Protein AF-0000000074506690 (afdb_homodimer)

Sequence (314 aa):
PRAVDADGSGHISVRELKQALLNSNWTAFSDDTCLLMISERELGELGELGELGELGTPWKNLFQQFDRDHSGSISFSELQQAFSQLGYNLSPQFSQLLLARYAPRSPEPSIQLDRFIHICMQLQSTTEAFREKDTALLGNVRLSYEDFLTMVVTRMLPRAVDADGSGHISVRELKQALLNSNWTAFSDDTCLLMISERELGELGELGELGELGTPWKNLFQQFDRDHSGSISFSELQQAFSQLGYNLSPQFSQLLLARYAPRSPEPSIQLDRFIHICMQLQSTTEAFREKDTALLGNVRLSYEDFLTMVVTRML

Secondary structure (DSSP, 8-state):
-TTT-TT-SSS--HHHHHHH-B-TTSPBPPHHHHHHHHHHHHH-------SHHHHHHHHHHHHHHH-TT-SSSB-HHHHHHHHHHHT----HHHHHHHHHHHSPS-SS--B-HHHHHHHHHHHHHHHHHHHHH-TT-SSEEEEEHHHHHHHIIIII-/-TTT-TT-SSS--HHHHHHH-B-TTSPBPPHHHHHHHHHHHHH-------SHHHHHHHHHHHHHHH-TT-SSSB-HHHHHHHHHHHT----HHHHHHHHHHHSPS-SS--B-HHHHHHHHHHHHHHHHHHHHH-TT-SSEEEEEHHHHHHHIIIII-

Organism: Anas platyrhynchos platyrhynchos (NCBI:txid8840)

Radius of gyration: 20.25 Å; Cα contacts (8 Å, |Δi|>4): 356; chains: 2; bounding box: 49×57×46 Å

Nearest PDB structures (foldseek):
  3aak-assembly1_A-2  TM=7.878E-01  e=5.947E-11  Homo sapiens
  2zn9-assembly1_B  TM=7.938E-01  e=2.248E-10  Homo sapiens
  4okh-assembly1_A  TM=7.207E-01  e=4.380E-07  Homo sapiens
  4okh-assembly1_B  TM=6.734E-01  e=1.171E-06  Homo sapiens
  4zcu-assembly1_A  TM=5.478E-01  e=9.679E-03  Homo sapiens

Foldseek 3Di:
DPPLVPVPPPAHDLVSLQVLDAWPVRHTADSVLSVLVRVCVVPDPPDPCDDSNSVVVVLVVLQVVLVVVPPSWHWLVSQVVSCVVVPHDDDSVVSVVLQVVAFPDDPTTTHISSSVSVVVSQCVQLVVLVCVQPVVVPPDGDDDPVRVVCSCVPRRD/DDPLVPVPPPAHDLVSLQVLDAWPVRHTADSVLSVLVRVCVVPDPPDPCDDSNSVVVVLVVLQCVLVVVPPRWHWLVSQVVSCVVVPHDDDSVVSVVLQVVAFPDDPTTTHISSSVSVVVSQCVQLVVLVCVQPVVVPPDGDDDPVRVVCSCVPRRD

Solvent-accessible surface area (backbone atoms only — not comparable to full-atom values): 17614 Å² total; per-residue (Å²): 83,64,77,41,21,76,85,66,76,85,55,74,46,60,68,35,46,35,72,63,40,63,29,73,84,69,42,64,43,52,68,69,43,41,48,50,54,49,50,46,52,72,72,42,72,70,58,81,60,53,30,59,70,50,47,46,44,62,53,48,52,55,47,55,68,39,21,77,84,68,75,55,41,36,38,65,71,33,46,53,50,44,37,50,74,74,66,45,92,70,55,72,66,55,53,47,50,50,44,67,70,63,16,63,92,56,98,74,43,39,28,42,51,46,50,48,51,41,50,51,53,50,51,50,38,47,47,52,50,47,50,72,62,24,74,81,70,73,57,46,36,78,35,40,57,66,56,46,52,50,47,44,57,73,48,64,96,96,58,79,43,18,76,85,65,76,84,54,74,46,59,69,35,46,36,72,63,38,62,29,74,83,69,42,65,44,51,67,67,42,40,47,51,55,48,49,46,51,72,71,41,72,70,59,83,58,55,36,58,70,50,47,48,45,62,54,47,52,54,47,55,66,40,22,76,84,67,75,54,39,36,38,65,70,33,47,51,50,44,37,51,74,74,66,45,93,70,55,70,67,55,54,50,50,52,44,68,72,63,16,61,93,57,99,75,43,40,28,42,51,46,50,49,51,41,49,52,54,51,52,51,38,48,49,51,50,48,50,70,64,23,74,82,69,73,57,46,36,78,35,40,56,66,56,46,52,50,48,44,58,71,47,65,97

pLDDT: mean 86.23, std 14.67, range [36.12, 98.19]

InterPro domains:
  IPR002048 EF-hand domain [PF13202] (2-19)
  IPR002048 EF-hand domain [PF13405] (59-87)
  IPR002048 EF-hand domain [PS50222] (2-27)
  IPR002048 EF-hand domain [PS50222] (54-89)
  IPR002048 EF-hand domain [SM00054] (2-24)
  IPR002048 EF-hand domain [SM00054] (58-86)
  IPR011992 EF-hand domain pair [SSF47473] (3-152)
  IPR018247 EF-Hand 1, calcium-binding site [PS00018] (5-17)
  IPR018247 EF-Hand 1, calcium-binding site [PS00018] (67-79)
  IPR051426 Peflin/Sorcin Calcium-Binding [PTHR46212] (3-154)

Structure (mmCIF, N/CA/C/O backbone):
data_AF-0000000074506690-model_v1
#
loop_
_entity.id
_entity.type
_entity.pdbx_description
1 polymer Peflin
#
loop_
_atom_site.group_PDB
_atom_site.id
_atom_site.type_symbol
_atom_site.label_atom_id
_atom_site.label_alt_id
_atom_site.label_comp_id
_atom_site.label_asym_id
_atom_site.label_entity_id
_atom_site.label_seq_id
_atom_site.pdbx_PDB_ins_code
_atom_site.Cartn_x
_atom_site.Cartn_y
_atom_site.Cartn_z
_atom_site.occupancy
_atom_site.B_iso_or_equiv
_atom_site.auth_seq_id
_atom_site.auth_comp_id
_atom_site.auth_asym_id
_atom_site.auth_atom_id
_atom_site.pdbx_PDB_model_num
ATOM 1 N N . PRO A 1 1 ? -15.883 -0.731 -19.891 1 48.44 1 PRO A N 1
ATOM 2 C CA . PRO A 1 1 ? -15.82 -0.074 -18.578 1 48.44 1 PRO A CA 1
ATOM 3 C C . PRO A 1 1 ? -17.141 -0.167 -17.812 1 48.44 1 PRO A C 1
ATOM 5 O O . PRO A 1 1 ? -17.125 -0.268 -16.578 1 48.44 1 PRO A O 1
ATOM 8 N N . ARG A 1 2 ? -18.109 -0.182 -18.672 1 58.81 2 ARG A N 1
ATOM 9 C CA . ARG A 1 2 ? -19.484 0.04 -18.25 1 58.81 2 ARG A CA 1
ATOM 10 C C . ARG A 1 2 ? -20.031 -1.155 -17.469 1 58.81 2 ARG A C 1
ATOM 12 O O . ARG A 1 2 ? -20.75 -0.987 -16.5 1 58.81 2 ARG A O 1
ATOM 19 N N . ALA A 1 3 ? -19.344 -2.33 -17.781 1 70.44 3 ALA A N 1
ATOM 20 C CA . ALA A 1 3 ? -20 -3.51 -17.203 1 70.44 3 ALA A CA 1
ATOM 21 C C . ALA A 1 3 ? -19.672 -3.641 -15.719 1 70.44 3 ALA A C 1
ATOM 23 O O . ALA A 1 3 ? -20.5 -4.074 -14.93 1 70.44 3 ALA A O 1
ATOM 24 N N . VAL A 1 4 ? -18.531 -3.35 -15.219 1 78.88 4 VAL A N 1
ATOM 25 C CA . VAL A 1 4 ? -18.156 -3.477 -13.82 1 78.88 4 VAL A CA 1
ATOM 26 C C . VAL A 1 4 ? -18.656 -2.268 -13.039 1 78.88 4 VAL A C 1
ATOM 28 O O . VAL A 1 4 ? -19.047 -2.391 -11.867 1 78.88 4 VAL A O 1
ATOM 31 N N . ASP A 1 5 ? -18.688 -1.174 -13.82 1 82.44 5 ASP A N 1
ATOM 32 C CA . ASP A 1 5 ? -19.203 0.036 -13.195 1 82.44 5 ASP A CA 1
ATOM 33 C C . ASP A 1 5 ? -20.734 0 -13.117 1 82.44 5 ASP A C 1
ATOM 35 O O . ASP A 1 5 ? -21.406 0.761 -13.812 1 82.44 5 ASP A O 1
ATOM 39 N N . ALA A 1 6 ? -21.281 -0.693 -12.211 1 83.56 6 ALA A N 1
ATOM 40 C CA . ALA A 1 6 ? -22.703 -1.025 -12.125 1 83.56 6 ALA A CA 1
ATOM 41 C C . ALA A 1 6 ? -23.531 0.214 -11.82 1 83.56 6 ALA A C 1
ATOM 43 O O . ALA A 1 6 ? -24.688 0.304 -12.227 1 83.56 6 ALA A O 1
ATOM 44 N N . ASP A 1 7 ? -23.016 1.211 -11.109 1 85.44 7 ASP A N 1
ATOM 45 C CA . ASP A 1 7 ? -23.812 2.371 -10.742 1 85.44 7 ASP A CA 1
ATOM 46 C C . ASP A 1 7 ? -23.609 3.52 -11.727 1 85.44 7 ASP A C 1
ATOM 48 O O . ASP A 1 7 ? -24.172 4.602 -11.547 1 85.44 7 ASP A O 1
ATOM 52 N N . GLY A 1 8 ? -22.75 3.375 -12.664 1 82.62 8 GLY A N 1
ATOM 53 C CA . GLY A 1 8 ? -22.531 4.344 -13.727 1 82.62 8 GLY A CA 1
ATOM 54 C C . GLY A 1 8 ? -21.797 5.59 -13.258 1 82.62 8 GLY A C 1
ATOM 55 O O . GLY A 1 8 ? -21.922 6.656 -13.859 1 82.62 8 GLY A O 1
ATOM 56 N N . SER A 1 9 ? -21.047 5.535 -12.234 1 81.56 9 SER A N 1
ATOM 57 C CA . SER A 1 9 ? -20.375 6.691 -11.641 1 81.56 9 SER A CA 1
ATOM 58 C C . SER A 1 9 ? -19.156 7.102 -12.445 1 81.56 9 SER A C 1
ATOM 60 O O . SER A 1 9 ? -18.625 8.203 -12.266 1 81.56 9 SER A O 1
ATOM 62 N N . GLY A 1 10 ? -18.688 6.172 -13.289 1 78.38 10 GLY A N 1
ATOM 63 C CA . GLY A 1 10 ? -17.453 6.426 -14.031 1 78.38 10 GLY A CA 1
ATOM 64 C C . GLY A 1 10 ? -16.219 5.906 -13.32 1 78.38 10 GLY A C 1
ATOM 65 O O . GLY A 1 10 ? -15.117 5.957 -13.867 1 78.38 10 GLY A O 1
ATOM 66 N N . HIS A 1 11 ? -16.484 5.477 -12.117 1 79.75 11 HIS A N 1
ATOM 67 C CA . HIS A 1 11 ? -15.383 4.879 -11.367 1 79.75 11 HIS A CA 1
ATOM 68 C C . HIS A 1 11 ? -15.758 3.496 -10.844 1 79.75 11 HIS A C 1
ATOM 70 O O . HIS A 1 11 ? -16.938 3.191 -10.688 1 79.75 11 HIS A O 1
ATOM 76 N N . ILE A 1 12 ? -14.773 2.648 -10.734 1 81 12 ILE A N 1
ATOM 77 C CA . ILE A 1 12 ? -15 1.312 -10.195 1 81 12 ILE A CA 1
ATOM 78 C C . ILE A 1 12 ? -14.766 1.315 -8.688 1 81 12 ILE A C 1
ATOM 80 O O . ILE A 1 12 ? -13.734 1.806 -8.211 1 81 12 ILE A O 1
ATOM 84 N N . SER A 1 13 ? -15.766 0.848 -8.016 1 83.19 13 SER A N 1
ATOM 85 C CA . SER A 1 13 ? -15.633 0.722 -6.57 1 83.19 13 SER A CA 1
ATOM 86 C C . SER A 1 13 ? -15.148 -0.671 -6.18 1 83.19 13 SER A C 1
ATOM 88 O O . SER A 1 13 ? -15.164 -1.592 -7 1 83.19 13 SER A O 1
ATOM 90 N N . VAL A 1 14 ? -14.773 -0.841 -4.934 1 86.75 14 VAL A N 1
ATOM 91 C CA . VAL A 1 14 ? -14.352 -2.137 -4.406 1 86.75 14 VAL A CA 1
ATOM 92 C C . VAL A 1 14 ? -15.508 -3.129 -4.492 1 86.75 14 VAL A C 1
ATOM 94 O O . VAL A 1 14 ? -15.32 -4.281 -4.891 1 86.75 14 VAL A O 1
ATOM 97 N N . ARG A 1 15 ? -16.578 -2.629 -4.156 1 85.88 15 ARG A N 1
ATOM 98 C CA . ARG A 1 15 ? -17.766 -3.482 -4.199 1 85.88 15 ARG A CA 1
ATOM 99 C C . ARG A 1 15 ? -18.031 -3.973 -5.617 1 85.88 15 ARG A C 1
ATOM 101 O O . ARG A 1 15 ? -18.328 -5.152 -5.828 1 85.88 15 ARG A O 1
ATOM 108 N N . GLU A 1 16 ? -17.984 -3.076 -6.535 1 86.38 16 GLU A N 1
ATOM 109 C CA . GLU A 1 16 ? -18.234 -3.418 -7.93 1 86.38 16 GLU A CA 1
ATOM 110 C C . GLU A 1 16 ? -17.203 -4.422 -8.445 1 86.38 16 GLU A C 1
ATOM 112 O O . GLU A 1 16 ? -17.547 -5.352 -9.18 1 86.38 16 GLU A O 1
ATOM 117 N N . LEU A 1 17 ? -15.984 -4.215 -8.039 1 87.62 17 LEU A N 1
ATOM 118 C CA . LEU A 1 17 ? -14.922 -5.105 -8.492 1 87.62 17 LEU A CA 1
ATOM 119 C C . LEU A 1 17 ? -15.07 -6.492 -7.871 1 87.62 17 LEU A C 1
ATOM 121 O O . LEU A 1 17 ? -14.859 -7.504 -8.547 1 87.62 17 LEU A O 1
ATOM 125 N N . LYS A 1 18 ? -15.453 -6.543 -6.641 1 89 18 LYS A N 1
ATOM 126 C CA . LYS A 1 18 ? -15.641 -7.812 -5.941 1 89 18 LYS A CA 1
ATOM 127 C C . LYS A 1 18 ? -16.781 -8.617 -6.566 1 89 18 LYS A C 1
ATOM 129 O O . LYS A 1 18 ? -16.781 -9.852 -6.504 1 89 18 LYS A O 1
ATOM 134 N N . GLN A 1 19 ? -17.672 -7.953 -7.121 1 87.44 19 GLN A N 1
ATOM 135 C CA . GLN A 1 19 ? -18.797 -8.625 -7.777 1 87.44 19 GLN A CA 1
ATOM 136 C C . GLN A 1 19 ? -18.391 -9.141 -9.156 1 87.44 19 GLN A C 1
ATOM 138 O O . GLN A 1 19 ? -18.938 -10.141 -9.633 1 87.44 19 GLN A O 1
ATOM 143 N N . ALA A 1 20 ? -17.484 -8.516 -9.734 1 86.12 20 ALA A N 1
ATOM 144 C CA . ALA A 1 20 ? -17.125 -8.828 -11.117 1 86.12 20 ALA A CA 1
ATOM 145 C C . ALA A 1 20 ? -16.031 -9.898 -11.164 1 86.12 20 ALA A C 1
ATOM 147 O O . ALA A 1 20 ? -15.93 -10.641 -12.141 1 86.12 20 ALA A O 1
ATOM 148 N N . LEU A 1 21 ? -15.195 -9.906 -10.117 1 88.06 21 LEU A N 1
ATOM 149 C CA . LEU A 1 21 ? -14.047 -10.805 -10.141 1 88.06 21 LEU A CA 1
ATOM 150 C C . LEU A 1 21 ? -14.102 -11.789 -8.977 1 88.06 21 LEU A C 1
ATOM 152 O O . LEU A 1 21 ? -14.289 -11.383 -7.828 1 88.06 21 LEU A O 1
ATOM 156 N N . LEU A 1 22 ? -13.953 -13.078 -9.344 1 90.88 22 LEU A N 1
ATOM 157 C CA . LEU A 1 22 ? -13.961 -14.141 -8.336 1 90.88 22 LEU A CA 1
ATOM 158 C C . LEU A 1 22 ? -12.703 -14.992 -8.445 1 90.88 22 LEU A C 1
ATOM 160 O O . LEU A 1 22 ? -12.125 -15.133 -9.523 1 90.88 22 LEU A O 1
ATOM 164 N N . ASN A 1 23 ? -12.391 -15.461 -7.281 1 94.19 23 ASN A N 1
ATOM 165 C CA . ASN A 1 23 ? -11.352 -16.484 -7.266 1 94.19 23 ASN A CA 1
ATOM 166 C C . ASN A 1 23 ? -11.844 -17.781 -7.902 1 94.19 23 ASN A C 1
ATOM 168 O O . ASN A 1 23 ? -13.039 -17.938 -8.18 1 94.19 23 ASN A O 1
ATOM 172 N N . SER A 1 24 ? -10.844 -18.656 -8.156 1 91.25 24 SER A N 1
ATOM 173 C CA . SER A 1 24 ? -11.188 -19.922 -8.781 1 91.25 24 SER A CA 1
ATOM 174 C C . SER A 1 24 ? -12.133 -20.734 -7.902 1 91.25 24 SER A C 1
ATOM 176 O O . SER A 1 24 ? -12.898 -21.562 -8.406 1 91.25 24 SER A O 1
ATOM 178 N N . ASN A 1 25 ? -12.133 -20.547 -6.648 1 93.25 25 ASN A N 1
ATOM 179 C CA . ASN A 1 25 ? -13.016 -21.266 -5.73 1 93.25 25 ASN A CA 1
ATOM 180 C C . ASN A 1 25 ? -14.281 -20.453 -5.441 1 93.25 25 ASN A C 1
ATOM 182 O O . ASN A 1 25 ? -14.922 -20.656 -4.406 1 93.25 25 ASN A O 1
ATOM 186 N N . TRP A 1 26 ? -14.539 -19.453 -6.113 1 92.69 26 TRP A N 1
ATOM 187 C CA . TRP A 1 26 ? -15.766 -18.672 -6.148 1 92.69 26 TRP A CA 1
ATOM 188 C C . TRP A 1 26 ? -15.844 -17.719 -4.961 1 92.69 26 TRP A C 1
ATOM 190 O O . TRP A 1 26 ? -16.922 -17.203 -4.637 1 92.69 26 TRP A O 1
ATOM 200 N N . THR A 1 27 ? -14.695 -17.547 -4.289 1 93.62 27 THR A N 1
ATOM 201 C CA . THR A 1 27 ? -14.672 -16.516 -3.246 1 93.62 27 THR A CA 1
ATOM 202 C C . THR A 1 27 ? -14.375 -15.148 -3.84 1 93.62 27 THR A C 1
ATOM 204 O O . THR A 1 27 ? -13.789 -15.039 -4.918 1 93.62 27 THR A O 1
ATOM 207 N N . ALA A 1 28 ? -14.773 -14.133 -3.107 1 92.38 28 ALA A N 1
ATOM 208 C CA . ALA A 1 28 ? -14.57 -12.766 -3.564 1 92.38 28 ALA A CA 1
ATOM 209 C C . ALA A 1 28 ? -13.109 -12.344 -3.404 1 92.38 28 ALA A C 1
ATOM 211 O O . ALA A 1 28 ? -12.398 -12.867 -2.549 1 92.38 28 ALA A O 1
ATOM 212 N N . PHE A 1 29 ? -12.773 -11.391 -4.238 1 92.88 29 PHE A N 1
ATOM 213 C CA . PHE A 1 29 ? -11.453 -10.789 -4.098 1 92.88 29 PHE A CA 1
ATOM 214 C C . PHE A 1 29 ? -11.344 -10.023 -2.785 1 92.88 29 PHE A C 1
ATOM 216 O O . PHE A 1 29 ? -12.312 -9.406 -2.342 1 92.88 29 PHE A O 1
ATOM 223 N N . SER A 1 30 ? -10.148 -10.117 -2.234 1 90.75 30 SER A N 1
ATOM 224 C CA . SER A 1 30 ? -9.898 -9.336 -1.028 1 90.75 30 SER A CA 1
ATOM 225 C C . SER A 1 30 ? -9.992 -7.84 -1.312 1 90.75 30 SER A C 1
ATOM 227 O O . SER A 1 30 ? -9.664 -7.387 -2.41 1 90.75 30 SER A O 1
ATOM 229 N N . ASP A 1 31 ? -10.352 -7.09 -0.286 1 88 31 ASP A N 1
ATOM 230 C CA . ASP A 1 31 ? -10.508 -5.645 -0.431 1 88 31 ASP A CA 1
ATOM 231 C C . ASP A 1 31 ? -9.18 -4.992 -0.828 1 88 31 ASP A C 1
ATOM 233 O O . ASP A 1 31 ? -9.156 -4.102 -1.681 1 88 31 ASP A O 1
ATOM 237 N N . ASP A 1 32 ? -8.164 -5.422 -0.223 1 86.88 32 ASP A N 1
ATOM 238 C CA . ASP A 1 32 ? -6.879 -4.781 -0.473 1 86.88 32 ASP A CA 1
ATOM 239 C C . ASP A 1 32 ? -6.406 -5.035 -1.902 1 86.88 32 ASP A C 1
ATOM 241 O O . ASP A 1 32 ? -5.789 -4.168 -2.521 1 86.88 32 ASP A O 1
ATOM 245 N N . THR A 1 33 ? -6.664 -6.207 -2.422 1 90.25 33 THR A N 1
ATOM 246 C CA . THR A 1 33 ? -6.32 -6.473 -3.814 1 90.25 33 THR A CA 1
ATOM 247 C C . THR A 1 33 ? -7.164 -5.617 -4.754 1 90.25 33 THR A C 1
ATOM 249 O O . THR A 1 33 ? -6.645 -5.047 -5.715 1 90.25 33 THR A O 1
ATOM 252 N N . CYS A 1 34 ? -8.438 -5.492 -4.449 1 88.81 34 CYS A N 1
ATOM 253 C CA . CYS A 1 34 ? -9.312 -4.645 -5.254 1 88.81 34 CYS A CA 1
ATOM 254 C C . CYS A 1 34 ? -8.805 -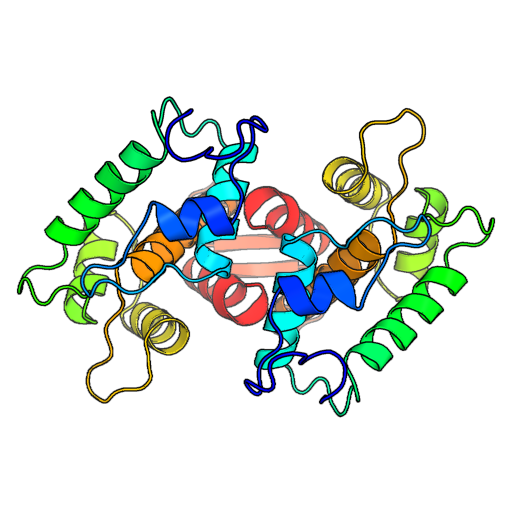3.209 -5.277 1 88.81 34 CYS A C 1
ATOM 256 O O . CYS A 1 34 ? -8.75 -2.586 -6.34 1 88.81 34 CYS A O 1
ATOM 258 N N . LEU A 1 35 ? -8.453 -2.754 -4.188 1 86.38 35 LEU A N 1
ATOM 259 C CA . LEU A 1 35 ? -7.98 -1.377 -4.102 1 86.38 35 LEU A CA 1
ATOM 260 C C . LEU A 1 35 ? -6.684 -1.2 -4.887 1 86.38 35 LEU A C 1
ATOM 262 O O . LEU A 1 35 ? -6.484 -0.175 -5.543 1 86.38 35 LEU A O 1
ATOM 266 N N . LEU A 1 36 ? -5.82 -2.184 -4.75 1 86.06 36 LEU A N 1
ATOM 267 C CA . LEU A 1 36 ? -4.578 -2.145 -5.512 1 86.06 36 LEU A CA 1
ATOM 268 C C . LEU A 1 36 ? -4.859 -2.074 -7.008 1 86.06 36 LEU A C 1
ATOM 270 O O . LEU A 1 36 ? -4.258 -1.269 -7.723 1 86.06 36 LEU A O 1
ATOM 274 N N . MET A 1 37 ? -5.82 -2.855 -7.434 1 85.56 37 MET A N 1
ATOM 275 C CA . MET A 1 37 ? -6.168 -2.893 -8.852 1 85.56 37 MET A CA 1
ATOM 276 C C . MET A 1 37 ? -6.777 -1.568 -9.297 1 85.56 37 MET A C 1
ATOM 278 O O . MET A 1 37 ? -6.473 -1.072 -10.383 1 85.56 37 MET A O 1
ATOM 282 N N . ILE A 1 38 ? -7.543 -1.036 -8.484 1 83.5 38 ILE A N 1
ATOM 283 C CA . ILE A 1 38 ? -8.195 0.234 -8.797 1 83.5 38 ILE A CA 1
ATOM 284 C C . ILE A 1 38 ? -7.148 1.348 -8.844 1 83.5 38 ILE A C 1
ATOM 286 O O . ILE A 1 38 ? -7.172 2.188 -9.75 1 83.5 38 ILE A O 1
ATOM 290 N N . SER A 1 39 ? -6.301 1.374 -7.887 1 78.81 39 SER A N 1
ATOM 291 C CA . SER A 1 39 ? -5.258 2.393 -7.816 1 78.81 39 SER A CA 1
ATOM 292 C C . SER A 1 39 ? -4.336 2.324 -9.031 1 78.81 39 SER A C 1
ATOM 294 O O . SER A 1 39 ? -3.918 3.357 -9.555 1 78.81 39 SER A O 1
ATOM 296 N N . GLU A 1 40 ? -3.91 1.174 -9.305 1 74.31 40 GLU A N 1
ATOM 297 C CA . GLU A 1 40 ? -3.043 0.999 -10.469 1 74.31 40 GLU A CA 1
ATOM 298 C C . GLU A 1 40 ? -3.738 1.444 -11.75 1 74.31 40 GLU A C 1
ATOM 300 O O . GLU A 1 40 ? -3.086 1.892 -12.695 1 74.31 40 GLU A O 1
ATOM 305 N N . ARG A 1 41 ? -4.953 1.304 -11.711 1 67 41 ARG A N 1
ATOM 306 C CA . ARG A 1 41 ? -5.707 1.749 -12.875 1 67 41 ARG A CA 1
ATOM 307 C C . ARG A 1 41 ? -5.711 3.27 -12.977 1 67 41 ARG A C 1
ATOM 309 O O . ARG A 1 41 ? -5.594 3.824 -14.078 1 67 41 ARG A O 1
ATOM 316 N N . GLU A 1 42 ? -5.914 3.814 -11.891 1 60.62 42 GLU A N 1
ATOM 317 C CA . GLU A 1 42 ? -5.961 5.273 -11.875 1 60.62 42 GLU A CA 1
ATOM 318 C C . GLU A 1 42 ? -4.617 5.875 -12.266 1 60.62 42 GLU A C 1
ATOM 320 O O . GLU A 1 42 ? -4.562 6.918 -12.922 1 60.62 42 GLU A O 1
ATOM 325 N N . LEU A 1 43 ? -3.527 5.34 -11.664 1 52.12 43 LEU A N 1
ATOM 326 C CA . LEU A 1 43 ? -2.199 5.875 -11.945 1 52.12 43 LEU A CA 1
ATOM 327 C C . LEU A 1 43 ? -1.737 5.48 -13.344 1 52.12 43 LEU A C 1
ATOM 329 O O . LEU A 1 43 ? -0.909 6.168 -13.945 1 52.12 43 LEU A O 1
ATOM 333 N N . GLY A 1 44 ? -1.621 4.137 -13.586 1 50.41 44 GLY A N 1
ATOM 334 C CA . GLY A 1 44 ? -1.059 3.598 -14.812 1 50.41 44 GLY A CA 1
ATOM 335 C C . GLY A 1 44 ? -1.932 3.848 -16.031 1 50.41 44 GLY A C 1
ATOM 336 O O . GLY A 1 44 ? -3.115 4.164 -15.891 1 50.41 44 GLY A O 1
ATOM 337 N N . GLU A 1 45 ? -1.105 4.215 -17.156 1 40.09 45 GLU A N 1
ATOM 338 C CA . GLU A 1 45 ? -1.25 3.873 -18.562 1 40.09 45 GLU A CA 1
ATOM 339 C C . GLU A 1 45 ? -1.771 2.449 -18.734 1 40.09 45 GLU A C 1
ATOM 341 O O . GLU A 1 45 ? -1.689 1.878 -19.828 1 40.09 45 GLU A O 1
ATOM 346 N N . LEU A 1 46 ? -1.66 1.705 -17.688 1 40.06 46 LEU A N 1
ATOM 347 C CA . LEU A 1 46 ? -2.168 0.435 -18.203 1 40.06 46 LEU A CA 1
ATOM 348 C C . LEU A 1 46 ? -3.258 0.661 -19.234 1 40.06 46 LEU A C 1
ATOM 350 O O . LEU A 1 46 ? -4.219 1.393 -18.984 1 40.06 46 LEU A O 1
ATOM 354 N N . GLY A 1 47 ? -2.811 0.798 -20.344 1 36.12 47 GLY A N 1
ATOM 355 C CA . GLY A 1 47 ? -3.643 0.819 -21.531 1 36.12 47 GLY A CA 1
ATOM 356 C C . GLY A 1 47 ? -5.078 0.402 -21.266 1 36.12 47 GLY A C 1
ATOM 357 O O . GLY A 1 47 ? -5.449 0.14 -20.125 1 36.12 47 GLY A O 1
ATOM 358 N N . GLU A 1 48 ? -5.711 0.277 -22.516 1 36.34 48 GLU A N 1
ATOM 359 C CA . GLU A 1 48 ? -7.027 -0.25 -22.859 1 36.34 48 GLU A CA 1
ATOM 360 C C . GLU A 1 48 ? -7.363 -1.481 -22.016 1 36.34 48 GLU A C 1
ATOM 362 O O . GLU A 1 48 ? -7.441 -2.594 -22.547 1 36.34 48 GLU A O 1
ATOM 367 N N . LEU A 1 49 ? -6.695 -1.659 -20.969 1 39.22 49 LEU A N 1
ATOM 368 C CA . LEU A 1 49 ? -7.43 -2.801 -20.438 1 39.22 49 LEU A CA 1
ATOM 369 C C . LEU A 1 49 ? -8.938 -2.576 -20.547 1 39.22 49 LEU A C 1
ATOM 371 O O . LEU A 1 49 ? -9.445 -1.539 -20.109 1 39.22 49 LEU A O 1
ATOM 375 N N . GLY A 1 50 ? -9.383 -2.881 -21.484 1 41.41 50 GLY A N 1
ATOM 376 C CA . GLY A 1 50 ? -10.812 -2.891 -21.75 1 41.41 50 GLY A CA 1
ATOM 377 C C . GLY A 1 50 ? -11.648 -2.949 -20.484 1 41.41 50 GLY A C 1
ATOM 378 O O . GLY A 1 50 ? -11.156 -2.664 -19.391 1 41.41 50 GLY A O 1
ATOM 379 N N . GLU A 1 51 ? -12.75 -3.422 -20.562 1 45.16 51 GLU A N 1
ATOM 380 C CA . GLU A 1 51 ? -13.758 -3.674 -19.547 1 45.16 51 GLU A CA 1
ATOM 381 C C . GLU A 1 51 ? -13.188 -4.508 -18.391 1 45.16 51 GLU A C 1
ATOM 383 O O . GLU A 1 51 ? -12.555 -5.539 -18.625 1 45.16 51 GLU A O 1
ATOM 388 N N . LEU A 1 52 ? -12.805 -3.857 -17.281 1 49.06 52 LEU A N 1
ATOM 389 C CA . LEU A 1 52 ? -12.367 -4.527 -16.062 1 49.06 52 LEU A CA 1
ATOM 390 C C . LEU A 1 52 ? -12.789 -5.992 -16.062 1 49.06 52 LEU A C 1
ATOM 392 O O . LEU A 1 52 ? -12.055 -6.859 -15.594 1 49.06 52 LEU A O 1
ATOM 396 N N . GLY A 1 53 ? -14.023 -6.293 -16.5 1 53.03 53 GLY A N 1
ATOM 397 C CA . GLY A 1 53 ? -14.352 -7.691 -16.734 1 53.03 53 GLY A CA 1
ATOM 398 C C . GLY A 1 53 ? -13.336 -8.414 -17.594 1 53.03 53 GLY A C 1
ATOM 399 O O . GLY A 1 53 ? -13.031 -9.586 -17.359 1 53.03 53 GLY A O 1
ATOM 400 N N . GLU A 1 54 ? -12.727 -7.594 -18.344 1 57.94 54 GLU A N 1
ATOM 401 C CA . GLU A 1 54 ? -11.68 -8.102 -19.234 1 57.94 54 GLU A CA 1
ATOM 402 C C . GLU A 1 54 ? -10.305 -7.996 -18.578 1 57.94 54 GLU A C 1
ATOM 404 O O . GLU A 1 54 ? -9.383 -8.719 -18.938 1 57.94 54 GLU A O 1
ATOM 409 N N . LEU A 1 55 ? -10.312 -7.258 -17.547 1 56.97 55 LEU A N 1
ATOM 410 C CA . LEU A 1 55 ? -9.055 -7.047 -16.844 1 56.97 55 LEU A CA 1
ATOM 411 C C . LEU A 1 55 ? -8.609 -8.312 -16.125 1 56.97 55 LEU A C 1
ATOM 413 O O . LEU A 1 55 ? -7.406 -8.578 -16 1 56.97 55 LEU A O 1
ATOM 417 N N . GLY A 1 56 ? -9.609 -8.914 -15.812 1 68.19 56 GLY A N 1
ATOM 418 C CA . GLY A 1 56 ? -9.297 -10.148 -15.109 1 68.19 56 GLY A CA 1
ATOM 419 C C . GLY A 1 56 ? -8.812 -11.258 -16.031 1 68.19 56 GLY A C 1
ATOM 420 O O . GLY A 1 56 ? -8.102 -12.164 -15.594 1 68.19 56 GLY A O 1
ATOM 421 N N . THR A 1 57 ? -9.062 -10.992 -17.25 1 77.25 57 THR A N 1
ATOM 422 C CA . THR A 1 57 ? -8.82 -12.094 -18.172 1 77.25 57 THR A CA 1
ATOM 423 C C . THR A 1 57 ? -7.32 -12.328 -18.344 1 77.25 57 THR A C 1
ATOM 425 O O . THR A 1 57 ? -6.852 -13.469 -18.234 1 77.25 57 THR A O 1
ATOM 428 N N . PRO A 1 58 ? -6.547 -11.305 -18.531 1 81.88 58 PRO A N 1
ATOM 429 C CA . PRO A 1 58 ? -5.109 -11.555 -18.656 1 81.88 58 PRO A CA 1
ATOM 430 C C . PRO A 1 58 ? -4.516 -12.18 -17.391 1 81.88 58 PRO A C 1
ATOM 432 O O . PRO A 1 58 ? -3.641 -13.047 -17.469 1 81.88 58 PRO A O 1
ATOM 435 N N . TRP A 1 59 ? -4.98 -11.781 -16.312 1 87.06 59 TRP A N 1
ATOM 436 C CA . TRP A 1 59 ? -4.484 -12.32 -15.047 1 87.06 59 TRP A CA 1
ATOM 437 C C . TRP A 1 59 ? -4.934 -13.766 -14.852 1 87.06 59 TRP A C 1
ATOM 439 O O . TRP A 1 59 ? -4.172 -14.594 -14.359 1 87.06 59 TRP A O 1
ATOM 449 N N . LYS A 1 60 ? -6.117 -13.977 -15.32 1 89.31 60 LYS A N 1
ATOM 450 C CA . LYS A 1 60 ? -6.621 -15.344 -15.234 1 89.31 60 LYS A CA 1
ATOM 451 C C . LYS A 1 60 ? -5.805 -16.281 -16.109 1 89.31 60 LYS A C 1
ATOM 453 O O . LYS A 1 60 ? -5.473 -17.406 -15.703 1 89.31 60 LYS A O 1
ATOM 458 N N . ASN A 1 61 ? -5.512 -15.773 -17.266 1 90.25 61 ASN A N 1
ATOM 459 C CA . ASN A 1 61 ? -4.699 -16.578 -18.172 1 90.25 61 ASN A CA 1
ATOM 460 C C . ASN A 1 61 ? -3.316 -16.859 -17.594 1 90.25 61 ASN A C 1
ATOM 462 O O . ASN A 1 61 ? -2.834 -17.984 -17.641 1 90.25 61 ASN A O 1
ATOM 466 N N . LEU A 1 62 ? -2.762 -15.867 -17.078 1 91.5 62 LEU A N 1
ATOM 467 C CA . LEU A 1 62 ? -1.445 -16 -16.469 1 91.5 62 LEU A CA 1
ATOM 468 C C . LEU A 1 62 ? -1.492 -16.969 -15.289 1 91.5 62 LEU A C 1
ATOM 470 O O . LEU A 1 62 ? -0.621 -17.828 -15.148 1 91.5 62 LEU A O 1
ATOM 474 N N . PHE A 1 63 ? -2.467 -16.828 -14.523 1 94.94 63 PHE A N 1
ATOM 475 C CA . PHE A 1 63 ? -2.678 -17.688 -13.367 1 94.94 63 PHE A CA 1
ATOM 476 C C . PHE A 1 63 ? -2.811 -19.141 -13.789 1 94.94 63 PHE A C 1
ATOM 478 O O . PHE A 1 63 ? -2.16 -20.016 -13.219 1 94.94 63 PHE A O 1
ATOM 485 N N . GLN A 1 64 ? -3.609 -19.359 -14.766 1 94.88 64 GLN A N 1
ATOM 486 C CA . GLN A 1 64 ? -3.838 -20.719 -15.258 1 94.88 64 GLN A CA 1
ATOM 487 C C . GLN A 1 64 ? -2.553 -21.328 -15.82 1 94.88 64 GLN A C 1
ATOM 489 O O . GLN A 1 64 ? -2.318 -22.531 -15.688 1 94.88 64 GLN A O 1
ATOM 494 N N . GLN A 1 65 ? -1.819 -20.5 -16.375 1 95.88 65 GLN A N 1
ATOM 495 C CA . GLN A 1 65 ? -0.542 -20.953 -16.922 1 95.88 65 GLN A CA 1
ATOM 496 C C . GLN A 1 65 ? 0.367 -21.484 -15.828 1 95.88 65 GLN A C 1
ATOM 498 O O . GLN A 1 65 ? 1.098 -22.453 -16.031 1 95.88 65 GLN A O 1
ATOM 503 N N . PHE A 1 66 ? 0.309 -20.938 -14.672 1 97.12 66 PHE A N 1
ATOM 504 C CA . PHE A 1 66 ? 1.26 -21.281 -13.625 1 97.12 66 PHE A CA 1
ATOM 505 C C . PHE A 1 66 ? 0.639 -22.266 -12.648 1 97.12 66 PHE A C 1
ATOM 507 O O . PHE A 1 66 ? 1.348 -22.891 -11.852 1 97.12 66 PHE A O 1
ATOM 514 N N . ASP A 1 67 ? -0.663 -22.297 -12.703 1 97.69 67 ASP A N 1
ATOM 515 C CA . ASP A 1 67 ? -1.331 -23.375 -11.977 1 97.69 67 ASP A CA 1
ATOM 516 C C . ASP A 1 67 ? -1.222 -24.703 -12.719 1 97.69 67 ASP A C 1
ATOM 518 O O . ASP A 1 67 ? -2.225 -25.234 -13.195 1 97.69 67 ASP A O 1
ATOM 522 N N . ARG A 1 68 ? -0.125 -25.328 -12.633 1 96.5 68 ARG A N 1
ATOM 523 C CA . ARG A 1 68 ? 0.226 -26.469 -13.484 1 96.5 68 ARG A CA 1
ATOM 524 C C . ARG A 1 68 ? -0.581 -27.703 -13.102 1 96.5 68 ARG A C 1
ATOM 526 O O . ARG A 1 68 ? -0.931 -28.516 -13.969 1 96.5 68 ARG A O 1
ATOM 533 N N . ASP A 1 69 ? -0.859 -27.906 -11.797 1 97.25 69 ASP A N 1
ATOM 534 C CA . ASP A 1 69 ? -1.603 -29.078 -11.383 1 97.25 69 ASP A CA 1
ATOM 535 C C . ASP A 1 69 ? -3.107 -28.828 -11.43 1 97.25 69 ASP A C 1
ATOM 537 O O . ASP A 1 69 ? -3.898 -29.688 -11.016 1 97.25 69 ASP A O 1
ATOM 541 N N . HIS A 1 70 ? -3.561 -27.656 -11.883 1 96.69 70 HIS A N 1
ATOM 542 C CA . HIS A 1 70 ? -4.953 -27.266 -12.078 1 96.69 70 HIS A CA 1
ATOM 543 C C . HIS A 1 70 ? -5.746 -27.406 -10.781 1 96.69 70 HIS A C 1
ATOM 545 O O . HIS A 1 70 ? -6.91 -27.812 -10.805 1 96.69 70 HIS A O 1
ATOM 551 N N . SER A 1 71 ? -5.105 -27.078 -9.625 1 96.81 71 SER A N 1
ATOM 552 C CA . SER A 1 71 ? -5.758 -27.141 -8.32 1 96.81 71 SER A CA 1
ATOM 553 C C . SER A 1 71 ? -6.645 -25.938 -8.078 1 96.81 71 SER A C 1
ATOM 555 O O . SER A 1 71 ? -7.465 -25.938 -7.156 1 96.81 71 SER A O 1
ATOM 557 N N . GLY A 1 72 ? -6.449 -24.891 -8.867 1 96.5 72 GLY A N 1
ATOM 558 C CA . GLY A 1 72 ? -7.168 -23.641 -8.648 1 96.5 72 GLY A CA 1
ATOM 559 C C . GLY A 1 72 ? -6.434 -22.688 -7.727 1 96.5 72 GLY A C 1
ATOM 560 O O . GLY A 1 72 ? -6.977 -21.656 -7.336 1 96.5 72 GLY A O 1
ATOM 561 N N . SER A 1 73 ? -5.277 -23.016 -7.371 1 97.56 73 SER A N 1
ATOM 562 C CA . SER A 1 73 ? -4.418 -22.188 -6.535 1 97.56 73 SER A CA 1
ATOM 563 C C . SER A 1 73 ? -2.949 -22.344 -6.926 1 97.56 73 SER A C 1
ATOM 565 O O . SER A 1 73 ? -2.598 -23.234 -7.691 1 97.56 73 SER A O 1
ATOM 567 N N . ILE A 1 74 ? -2.115 -21.422 -6.484 1 98.06 74 ILE A N 1
ATOM 568 C CA . ILE A 1 74 ? -0.689 -21.438 -6.789 1 98.06 74 ILE A CA 1
ATOM 569 C C . ILE A 1 74 ? 0.094 -21.922 -5.57 1 98.06 74 ILE A C 1
ATOM 571 O O . ILE A 1 74 ? 0.076 -21.266 -4.52 1 98.06 74 ILE A O 1
ATOM 575 N N . SER A 1 75 ? 0.716 -23.062 -5.738 1 97.75 75 SER A N 1
ATOM 576 C CA . SER A 1 75 ? 1.555 -23.625 -4.68 1 97.75 75 SER A CA 1
ATOM 577 C C . SER A 1 75 ? 2.918 -22.938 -4.641 1 97.75 75 SER A C 1
ATOM 579 O O . SER A 1 75 ? 3.217 -22.094 -5.484 1 97.75 75 SER A O 1
ATOM 581 N N . PHE A 1 76 ? 3.758 -23.391 -3.664 1 97.38 76 PHE A N 1
ATOM 582 C CA . PHE A 1 76 ? 5.094 -22.828 -3.51 1 97.38 76 PHE A CA 1
ATOM 583 C C . PHE A 1 76 ? 5.93 -23.062 -4.762 1 97.38 76 PHE A C 1
ATOM 585 O O . PHE A 1 76 ? 6.523 -22.125 -5.309 1 97.38 76 PHE A O 1
ATOM 592 N N . SER A 1 77 ? 5.922 -24.297 -5.195 1 97.5 77 SER A N 1
ATOM 593 C CA . SER A 1 77 ? 6.727 -24.656 -6.359 1 97.5 77 SER A CA 1
ATOM 594 C C . SER A 1 77 ? 6.25 -23.922 -7.609 1 97.5 77 SER A C 1
ATOM 596 O O . SER A 1 77 ? 7.062 -23.469 -8.422 1 97.5 77 SER A O 1
ATOM 598 N N . GLU A 1 78 ? 4.969 -23.75 -7.742 1 98.19 78 GLU A N 1
ATOM 599 C CA . GLU A 1 78 ? 4.398 -23.047 -8.883 1 98.19 78 GLU A CA 1
ATOM 600 C C . GLU A 1 78 ? 4.73 -21.562 -8.828 1 98.19 78 GLU A C 1
ATOM 602 O O . GLU A 1 78 ? 4.992 -20.938 -9.859 1 98.19 78 GLU A O 1
ATOM 607 N N . LEU A 1 79 ? 4.711 -21.016 -7.641 1 97.75 79 LEU A N 1
ATOM 608 C CA . LEU A 1 79 ? 5.074 -19.609 -7.473 1 97.75 79 LEU A CA 1
ATOM 609 C C . LEU A 1 79 ? 6.527 -19.375 -7.867 1 97.75 79 LEU A C 1
ATOM 611 O O . LEU A 1 79 ? 6.836 -18.406 -8.562 1 97.75 79 LEU A O 1
ATOM 615 N N . GLN A 1 80 ? 7.363 -20.266 -7.5 1 96.81 80 GLN A N 1
ATOM 616 C CA . GLN A 1 80 ? 8.773 -20.172 -7.852 1 96.81 80 GLN A CA 1
ATOM 617 C C . GLN A 1 80 ? 8.969 -20.203 -9.367 1 96.81 80 GLN A C 1
ATOM 619 O O . GLN A 1 80 ? 9.75 -19.422 -9.914 1 96.81 80 GLN A O 1
ATOM 624 N N . GLN A 1 81 ? 8.273 -21.078 -9.969 1 96.19 81 GLN A N 1
ATOM 625 C CA . GLN A 1 81 ? 8.344 -21.188 -11.422 1 96.19 81 GLN A CA 1
ATOM 626 C C . GLN A 1 81 ? 7.832 -19.922 -12.102 1 96.19 81 GLN A C 1
ATOM 628 O O . GLN A 1 81 ? 8.414 -19.453 -13.086 1 96.19 81 GLN A O 1
ATOM 633 N N . ALA A 1 82 ? 6.77 -19.406 -11.57 1 96.81 82 ALA A N 1
ATOM 634 C CA . ALA A 1 82 ? 6.207 -18.172 -12.117 1 96.81 82 ALA A CA 1
ATOM 635 C C . ALA A 1 82 ? 7.227 -17.047 -12.062 1 96.81 82 ALA A C 1
ATOM 637 O O . ALA A 1 82 ? 7.465 -16.359 -13.07 1 96.81 82 ALA A O 1
ATOM 638 N N . PHE A 1 83 ? 7.824 -16.875 -10.867 1 96.19 83 PHE A N 1
ATOM 639 C CA . PHE A 1 83 ? 8.805 -15.805 -10.703 1 96.19 83 PHE A CA 1
ATOM 640 C C . PHE A 1 83 ? 9.961 -15.977 -11.68 1 96.19 83 PHE A C 1
ATOM 642 O O . PHE A 1 83 ? 10.383 -15.016 -12.328 1 96.19 83 PHE A O 1
ATOM 649 N N . SER A 1 84 ? 10.383 -17.188 -11.867 1 95.25 84 SER A N 1
ATOM 650 C CA . SER A 1 84 ? 11.484 -17.5 -12.773 1 95.25 84 SER A CA 1
ATOM 651 C C . SER A 1 84 ? 11.109 -17.172 -14.219 1 95.25 84 SER A C 1
ATOM 653 O O . SER A 1 84 ? 11.875 -16.516 -14.93 1 95.25 84 SER A O 1
ATOM 655 N N . GLN A 1 85 ? 9.992 -17.516 -14.617 1 94.5 85 GLN A N 1
ATOM 656 C CA . GLN A 1 85 ? 9.555 -17.344 -16 1 94.5 85 GLN A CA 1
ATOM 657 C C . GLN A 1 85 ? 9.273 -15.867 -16.312 1 94.5 85 GLN A C 1
ATOM 659 O O . GLN A 1 85 ? 9.453 -15.422 -17.438 1 94.5 85 GLN A O 1
ATOM 664 N N . LEU A 1 86 ? 8.82 -15.211 -15.305 1 92.56 86 LEU A N 1
ATOM 665 C CA . LEU A 1 86 ? 8.516 -13.797 -15.492 1 92.56 86 LEU A CA 1
ATOM 666 C C . LEU A 1 86 ? 9.781 -12.945 -15.43 1 92.56 86 LEU A C 1
ATOM 668 O O . LEU A 1 86 ? 9.734 -11.734 -15.641 1 92.56 86 LEU A O 1
ATOM 672 N N . GLY A 1 87 ? 10.891 -13.562 -15.016 1 91.5 87 GLY A N 1
ATOM 673 C CA . GLY A 1 87 ? 12.172 -12.883 -15.086 1 91.5 87 GLY A CA 1
ATOM 674 C C . GLY A 1 87 ? 12.633 -12.328 -13.75 1 91.5 87 GLY A C 1
ATOM 675 O O . GLY A 1 87 ? 13.523 -11.477 -13.695 1 91.5 87 GLY A O 1
ATOM 676 N N . TYR A 1 88 ? 11.938 -12.758 -12.75 1 93.19 88 TYR A N 1
ATOM 677 C CA . TYR A 1 88 ? 12.344 -12.312 -11.422 1 93.19 88 TYR A CA 1
ATOM 678 C C . TYR A 1 88 ? 13.328 -13.289 -10.797 1 93.19 88 TYR A C 1
ATOM 680 O O . TYR A 1 88 ? 13.078 -14.492 -10.758 1 93.19 88 TYR A O 1
ATOM 688 N N . ASN A 1 89 ? 14.484 -12.828 -10.461 1 89.12 89 ASN A N 1
ATOM 689 C CA . ASN A 1 89 ? 15.492 -13.641 -9.797 1 89.12 89 ASN A CA 1
ATOM 690 C C . ASN A 1 89 ? 15.367 -13.562 -8.273 1 89.12 89 ASN A C 1
ATOM 692 O O . ASN A 1 89 ? 16.141 -12.859 -7.625 1 89.12 89 ASN A O 1
ATOM 696 N N . LEU A 1 90 ? 14.469 -14.344 -7.746 1 95.25 90 LEU A N 1
ATOM 697 C CA . LEU A 1 90 ? 14.164 -14.289 -6.32 1 95.25 90 LEU A CA 1
ATOM 698 C C . LEU A 1 90 ? 14.5 -15.617 -5.641 1 95.25 90 LEU A C 1
ATOM 700 O O . LEU A 1 90 ? 14.359 -16.672 -6.246 1 95.25 90 LEU A O 1
ATOM 704 N N . SER A 1 91 ? 14.891 -15.547 -4.457 1 96.25 91 SER A N 1
ATOM 705 C CA . SER A 1 91 ? 15.258 -16.734 -3.688 1 96.25 91 SER A CA 1
ATOM 706 C C . SER A 1 91 ? 14.016 -17.5 -3.23 1 96.25 91 SER A C 1
ATOM 708 O O . SER A 1 91 ? 12.93 -16.922 -3.143 1 96.25 91 SER A O 1
ATOM 710 N N . PRO A 1 92 ? 14.18 -18.828 -2.949 1 96.06 92 PRO A N 1
ATOM 711 C CA . PRO A 1 92 ? 13.078 -19.594 -2.365 1 96.06 92 PRO A CA 1
ATOM 712 C C . PRO A 1 92 ? 12.586 -19.016 -1.04 1 96.06 92 PRO A C 1
ATOM 714 O O . PRO A 1 92 ? 11.398 -19.109 -0.726 1 96.06 92 PRO A O 1
ATOM 717 N N . GLN A 1 93 ? 13.492 -18.438 -0.348 1 95 93 GLN A N 1
ATOM 718 C CA . GLN A 1 93 ? 13.133 -17.828 0.932 1 95 93 GLN A CA 1
ATOM 719 C C . GLN A 1 93 ? 12.148 -16.672 0.741 1 95 93 GLN A C 1
ATOM 721 O O . GLN A 1 93 ? 11.211 -16.516 1.521 1 95 93 GLN A O 1
ATOM 726 N N . PHE A 1 94 ? 12.383 -15.953 -0.247 1 95.69 94 PHE A N 1
ATOM 727 C CA . PHE A 1 94 ? 11.484 -14.836 -0.514 1 95.69 94 PHE A CA 1
ATOM 728 C C . PHE A 1 94 ? 10.109 -15.336 -0.936 1 95.69 94 PHE A C 1
ATOM 730 O O . PHE A 1 94 ? 9.086 -14.797 -0.504 1 95.69 94 PHE A O 1
ATOM 737 N N . SER A 1 95 ? 10.086 -16.359 -1.757 1 95.56 95 SER A N 1
ATOM 738 C CA . SER A 1 95 ? 8.812 -16.938 -2.156 1 95.56 95 SER A CA 1
ATOM 739 C C . SER A 1 95 ? 8.047 -17.469 -0.95 1 95.56 95 SER A C 1
ATOM 741 O O . SER A 1 95 ? 6.828 -17.312 -0.866 1 95.56 95 SER A O 1
ATOM 743 N N . GLN A 1 96 ? 8.781 -18.031 -0.108 1 94.5 96 GLN A N 1
ATOM 744 C CA . GLN A 1 96 ? 8.172 -18.547 1.111 1 94.5 96 GLN A CA 1
ATOM 745 C C . GLN A 1 96 ? 7.57 -17.422 1.942 1 94.5 96 GLN A C 1
ATOM 747 O O . GLN A 1 96 ? 6.488 -17.562 2.518 1 94.5 96 GLN A O 1
ATOM 752 N N . LEU A 1 97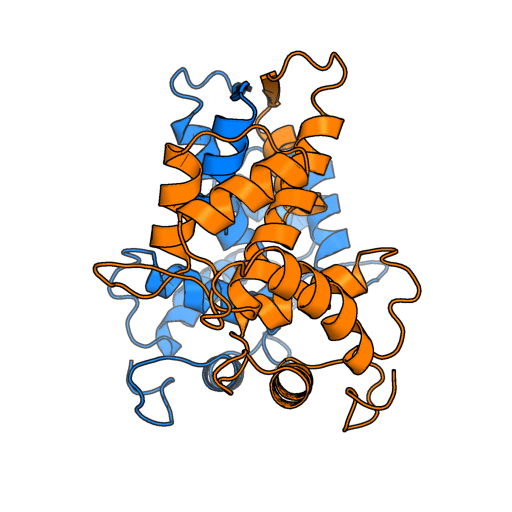 ? 8.266 -16.375 2.023 1 93.94 97 LEU A N 1
ATOM 753 C CA . LEU A 1 97 ? 7.785 -15.195 2.746 1 93.94 97 LEU A CA 1
ATOM 754 C C . LEU A 1 97 ? 6.465 -14.703 2.166 1 93.94 97 LEU A C 1
ATOM 756 O O . LEU A 1 97 ? 5.527 -14.406 2.91 1 93.94 97 LEU A O 1
ATOM 760 N N . LEU A 1 98 ? 6.379 -14.641 0.854 1 94.81 98 LEU A N 1
ATOM 761 C CA . LEU A 1 98 ? 5.16 -14.18 0.195 1 94.81 98 LEU A CA 1
ATOM 762 C C . LEU A 1 98 ? 3.998 -15.117 0.476 1 94.81 98 LEU A C 1
ATOM 764 O O . LEU A 1 98 ? 2.883 -14.672 0.753 1 94.81 98 LEU A O 1
ATOM 768 N N . LEU A 1 99 ? 4.27 -16.406 0.41 1 95.06 99 LEU A N 1
ATOM 769 C CA . LEU A 1 99 ? 3.209 -17.375 0.68 1 95.06 99 LEU A CA 1
ATOM 770 C C . LEU A 1 99 ? 2.738 -17.281 2.127 1 95.06 99 LEU A C 1
ATOM 772 O O . LEU A 1 99 ? 1.539 -17.359 2.402 1 95.06 99 LEU A O 1
ATOM 776 N N . ALA A 1 100 ? 3.67 -17.125 3.043 1 92.38 100 ALA A N 1
ATOM 777 C CA . ALA A 1 100 ? 3.328 -16.984 4.457 1 92.38 100 ALA A CA 1
ATOM 778 C C . ALA A 1 100 ? 2.467 -15.742 4.691 1 92.38 100 ALA A C 1
ATOM 780 O O . ALA A 1 100 ? 1.6 -15.742 5.57 1 92.38 100 ALA A O 1
ATOM 781 N N . ARG A 1 101 ? 2.664 -14.742 3.877 1 90.5 101 ARG A N 1
ATOM 782 C CA . ARG A 1 101 ? 1.975 -13.469 4.055 1 90.5 101 ARG A CA 1
ATOM 783 C C . ARG A 1 101 ? 0.594 -13.5 3.408 1 90.5 101 ARG A C 1
ATOM 785 O O . ARG A 1 101 ? -0.36 -12.93 3.943 1 90.5 101 ARG A O 1
ATOM 792 N N . TYR A 1 102 ? 0.46 -14.219 2.301 1 92.62 102 TYR A N 1
ATOM 793 C CA . TYR A 1 102 ? -0.734 -14 1.491 1 92.62 102 TYR A CA 1
ATOM 794 C C . TYR A 1 102 ? -1.595 -15.258 1.438 1 92.62 102 TYR A C 1
ATOM 796 O O . TYR A 1 102 ? -2.758 -15.211 1.03 1 92.62 102 TYR A O 1
ATOM 804 N N . ALA A 1 103 ? -1.011 -16.344 1.796 1 94.5 103 ALA A N 1
ATOM 805 C CA . ALA A 1 103 ? -1.783 -17.594 1.807 1 94.5 103 ALA A CA 1
ATOM 806 C C . ALA A 1 103 ? -2.385 -17.844 3.186 1 94.5 103 ALA A C 1
ATOM 808 O O . ALA A 1 103 ? -1.822 -17.438 4.203 1 94.5 103 ALA A O 1
ATOM 809 N N . PRO A 1 104 ? -3.545 -18.516 3.209 1 90.94 104 PRO A N 1
ATOM 810 C CA . PRO A 1 104 ? -4.023 -19 4.508 1 90.94 104 PRO A CA 1
ATOM 811 C C . PRO A 1 104 ? -3.039 -19.938 5.188 1 90.94 104 PRO A C 1
ATOM 813 O O . PRO A 1 104 ? -2.27 -20.625 4.512 1 90.94 104 PRO A O 1
ATOM 816 N N . ARG A 1 105 ? -3.129 -19.906 6.457 1 88.62 105 ARG A N 1
ATOM 817 C CA . ARG A 1 105 ? -2.279 -20.828 7.211 1 88.62 105 ARG A CA 1
ATOM 818 C C . ARG A 1 105 ? -2.67 -22.281 6.953 1 88.62 105 ARG A C 1
ATOM 820 O O . ARG A 1 105 ? -3.834 -22.656 7.109 1 88.62 105 ARG A O 1
ATOM 827 N N . SER A 1 106 ? -1.733 -23 6.488 1 90.75 106 SER A N 1
ATOM 828 C CA . SER A 1 106 ? -1.931 -24.391 6.129 1 90.75 106 SER A CA 1
ATOM 829 C C . SER A 1 106 ? -0.597 -25.109 5.965 1 90.75 106 SER A C 1
ATOM 831 O O . SER A 1 106 ? 0.437 -24.484 5.746 1 90.75 106 SER A O 1
ATOM 833 N N . PRO A 1 107 ? -0.629 -26.406 6.145 1 91.12 107 PRO A N 1
ATOM 834 C CA . PRO A 1 107 ? 0.588 -27.188 5.887 1 91.12 107 PRO A CA 1
ATOM 835 C C . PRO A 1 107 ? 1.062 -27.078 4.438 1 91.12 107 PRO A C 1
ATOM 837 O O . PRO A 1 107 ? 2.252 -27.25 4.16 1 91.12 107 PRO A O 1
ATOM 840 N N . GLU A 1 108 ? 0.077 -26.922 3.545 1 92.56 108 GLU A N 1
ATOM 841 C CA . GLU A 1 108 ? 0.395 -26.703 2.135 1 92.56 108 GLU A CA 1
ATOM 842 C C . GLU A 1 108 ? -0.183 -25.391 1.63 1 92.56 108 GLU A C 1
ATOM 844 O O . GLU A 1 108 ? -1.156 -25.391 0.874 1 92.56 108 GLU A O 1
ATOM 849 N N . PRO A 1 109 ? 0.5 -24.375 1.994 1 94.81 109 PRO A N 1
ATOM 850 C CA . PRO A 1 109 ? -0.046 -23.062 1.649 1 94.81 109 PRO A CA 1
ATOM 851 C C . PRO A 1 109 ? -0.084 -22.812 0.143 1 94.81 109 PRO A C 1
ATOM 853 O O . PRO A 1 109 ? 0.823 -23.234 -0.579 1 94.81 109 PRO A O 1
ATOM 856 N N . SER A 1 110 ? -1.116 -22.281 -0.306 1 97.12 110 SER A N 1
ATOM 857 C CA . SER A 1 110 ? -1.289 -21.859 -1.693 1 97.12 110 SER A CA 1
ATOM 858 C C . SER A 1 110 ? -2.102 -20.578 -1.786 1 97.12 110 SER A C 1
ATOM 860 O O . SER A 1 110 ? -2.811 -20.219 -0.845 1 97.12 110 SER A O 1
ATOM 862 N N . ILE A 1 111 ? -1.909 -19.875 -2.879 1 97.31 111 ILE A N 1
ATOM 863 C CA . ILE A 1 111 ? -2.619 -18.609 -2.988 1 97.31 111 ILE A CA 1
ATOM 864 C C . ILE A 1 111 ? -3.637 -18.672 -4.125 1 97.31 111 ILE A C 1
ATOM 866 O O . ILE A 1 111 ? -3.391 -19.328 -5.145 1 97.31 111 ILE A O 1
ATOM 870 N N . GLN A 1 112 ? -4.754 -17.969 -3.861 1 97 112 GLN A N 1
ATOM 871 C CA . GLN A 1 112 ? -5.805 -17.859 -4.871 1 97 112 GLN A CA 1
ATOM 872 C C . GLN A 1 112 ? -5.465 -16.797 -5.902 1 97 112 GLN A C 1
ATOM 874 O O . GLN A 1 112 ? -4.434 -16.125 -5.801 1 97 112 GLN A O 1
ATOM 879 N N . LEU A 1 113 ? -6.266 -16.688 -6.844 1 95.56 113 LEU A N 1
ATOM 880 C CA . LEU A 1 113 ? -6.059 -15.789 -7.98 1 95.56 113 LEU A CA 1
ATOM 881 C C . LEU A 1 113 ? -5.844 -14.352 -7.508 1 95.56 113 LEU A C 1
ATOM 883 O O . LEU A 1 113 ? -4.91 -13.68 -7.953 1 95.56 113 LEU A O 1
ATOM 887 N N . ASP A 1 114 ? -6.613 -13.82 -6.637 1 94.81 114 ASP A N 1
ATOM 888 C CA . ASP A 1 114 ? -6.523 -12.422 -6.219 1 94.81 114 ASP A CA 1
ATOM 889 C C . ASP A 1 114 ? -5.168 -12.125 -5.582 1 94.81 114 ASP A C 1
ATOM 891 O O . ASP A 1 114 ? -4.559 -11.094 -5.855 1 94.81 114 ASP A O 1
ATOM 895 N N . ARG A 1 115 ? -4.719 -13.086 -4.758 1 95.31 115 ARG A N 1
ATOM 896 C CA . ARG A 1 115 ? -3.441 -12.875 -4.09 1 95.31 115 ARG A CA 1
ATOM 897 C C . ARG A 1 115 ? -2.281 -13 -5.07 1 95.31 115 ARG A C 1
ATOM 899 O O . ARG A 1 115 ? -1.268 -12.312 -4.934 1 95.31 115 ARG A O 1
ATOM 906 N N . PHE A 1 116 ? -2.482 -13.891 -6.031 1 95.94 116 PHE A N 1
ATOM 907 C CA . PHE A 1 116 ? -1.486 -13.977 -7.094 1 95.94 116 PHE A CA 1
ATOM 908 C C . PHE A 1 116 ? -1.363 -12.656 -7.836 1 95.94 116 PHE A C 1
ATOM 910 O O . PHE A 1 116 ? -0.256 -12.164 -8.062 1 95.94 116 PHE A O 1
ATOM 917 N N . ILE A 1 117 ? -2.471 -12.07 -8.172 1 92.44 117 ILE A N 1
ATOM 918 C CA . ILE A 1 117 ? -2.504 -10.781 -8.852 1 92.44 117 ILE A CA 1
ATOM 919 C C . ILE A 1 117 ? -1.84 -9.719 -7.98 1 92.44 117 ILE A C 1
ATOM 921 O O . ILE A 1 117 ? -1.018 -8.938 -8.461 1 92.44 117 ILE A O 1
ATOM 925 N N . HIS A 1 118 ? -2.17 -9.734 -6.742 1 92.12 118 HIS A N 1
ATOM 926 C CA . HIS A 1 118 ? -1.611 -8.789 -5.781 1 92.12 118 HIS A CA 1
ATOM 927 C C . HIS A 1 118 ? -0.088 -8.852 -5.766 1 92.12 118 HIS A C 1
ATOM 929 O O . HIS A 1 118 ? 0.583 -7.828 -5.895 1 92.12 118 HIS A O 1
ATOM 935 N N . ILE A 1 119 ? 0.391 -10.023 -5.684 1 93.88 119 ILE A N 1
ATOM 936 C CA . ILE A 1 119 ? 1.831 -10.242 -5.613 1 93.88 119 ILE A CA 1
ATOM 937 C C . ILE A 1 119 ? 2.488 -9.766 -6.906 1 93.88 119 ILE A C 1
ATOM 939 O O . ILE A 1 119 ? 3.486 -9.039 -6.871 1 93.88 119 ILE A O 1
ATOM 943 N N . CYS A 1 120 ? 1.908 -10.164 -8 1 91.81 120 CYS A N 1
ATOM 944 C CA . CYS A 1 120 ? 2.484 -9.805 -9.289 1 91.81 120 CYS A CA 1
ATOM 945 C C . CYS A 1 120 ?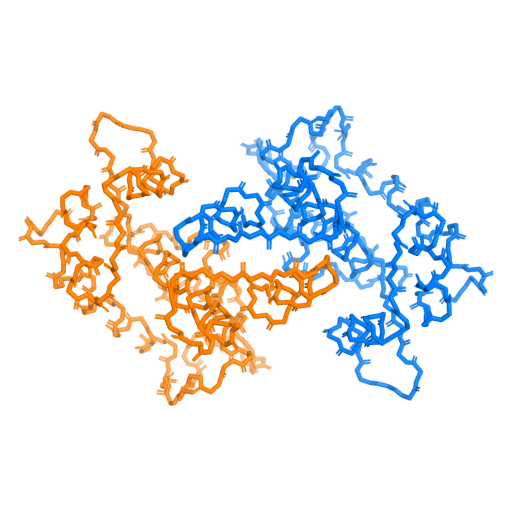 2.508 -8.289 -9.469 1 91.81 120 CYS A C 1
ATOM 947 O O . CYS A 1 120 ? 3.514 -7.73 -9.906 1 91.81 120 CYS A O 1
ATOM 949 N N . MET A 1 121 ? 1.464 -7.621 -9.148 1 88.81 121 MET A N 1
ATOM 950 C CA . MET A 1 121 ? 1.378 -6.172 -9.297 1 88.81 121 MET A CA 1
ATOM 951 C C . MET A 1 121 ? 2.385 -5.469 -8.398 1 88.81 121 MET A C 1
ATOM 953 O O . MET A 1 121 ? 3.066 -4.539 -8.828 1 88.81 121 MET A O 1
ATOM 957 N N . GLN A 1 122 ? 2.434 -5.914 -7.207 1 88.62 122 GLN A N 1
ATOM 958 C CA . GLN A 1 122 ? 3.367 -5.312 -6.258 1 88.62 122 GLN A CA 1
ATOM 959 C C . GLN A 1 122 ? 4.812 -5.527 -6.699 1 88.62 122 GLN A C 1
ATOM 961 O O . GLN A 1 122 ? 5.633 -4.609 -6.621 1 88.62 122 GLN A O 1
ATOM 966 N N . LEU A 1 123 ? 5.145 -6.746 -7.102 1 91.81 123 LEU A N 1
ATOM 967 C CA . LEU A 1 123 ? 6.496 -7.059 -7.555 1 91.81 123 LEU A CA 1
ATOM 968 C C . LEU A 1 123 ? 6.887 -6.191 -8.742 1 91.81 123 LEU A C 1
ATOM 970 O O . LEU A 1 123 ? 8.008 -5.688 -8.812 1 91.81 123 LEU A O 1
ATOM 974 N N . GLN A 1 124 ? 5.992 -6.09 -9.625 1 89.75 124 GLN A N 1
ATOM 975 C CA . GLN A 1 124 ? 6.258 -5.273 -10.805 1 89.75 124 GLN A CA 1
ATOM 976 C C . GLN A 1 124 ? 6.57 -3.83 -10.422 1 89.75 124 GLN A C 1
ATOM 978 O O . GLN A 1 124 ? 7.605 -3.287 -10.82 1 89.75 124 GLN A O 1
ATOM 983 N N . SER A 1 125 ? 5.695 -3.197 -9.648 1 88.5 125 SER A N 1
ATOM 984 C CA . SER A 1 125 ? 5.855 -1.797 -9.273 1 88.5 125 SER A CA 1
ATOM 985 C C . SER A 1 125 ? 7.133 -1.587 -8.469 1 88.5 125 SER A C 1
ATOM 987 O O . SER A 1 125 ? 7.863 -0.62 -8.688 1 88.5 125 SER A O 1
ATOM 989 N N . THR A 1 126 ? 7.387 -2.445 -7.52 1 91.75 126 THR A N 1
ATOM 990 C CA . THR A 1 126 ? 8.555 -2.316 -6.66 1 91.75 126 THR A CA 1
ATOM 991 C C . THR A 1 126 ? 9.836 -2.535 -7.457 1 91.75 126 THR A C 1
ATOM 993 O O . THR A 1 126 ? 10.836 -1.839 -7.246 1 91.75 126 THR A O 1
ATOM 996 N N . THR A 1 127 ? 9.797 -3.461 -8.367 1 92.81 127 THR A N 1
ATOM 997 C CA . THR A 1 127 ? 10.953 -3.715 -9.219 1 92.81 127 THR A CA 1
ATOM 998 C C . THR A 1 127 ? 11.242 -2.514 -10.117 1 92.81 127 THR A C 1
ATOM 1000 O O . THR A 1 127 ? 12.398 -2.127 -10.297 1 92.81 127 THR A O 1
ATOM 1003 N N . GLU A 1 128 ? 10.203 -1.974 -10.664 1 90.75 128 GLU A N 1
ATOM 1004 C CA . GLU A 1 128 ? 10.391 -0.789 -11.5 1 90.75 128 GLU A CA 1
ATOM 1005 C C . GLU A 1 128 ? 11.008 0.355 -10.703 1 90.75 128 GLU A C 1
ATOM 1007 O O . GLU A 1 128 ? 11.906 1.048 -11.195 1 90.75 128 GLU A O 1
ATOM 1012 N N . ALA A 1 129 ? 10.562 0.547 -9.523 1 92.31 129 ALA A N 1
ATOM 1013 C CA . ALA A 1 129 ? 11.117 1.589 -8.664 1 92.31 129 ALA A CA 1
ATOM 1014 C C . ALA A 1 129 ? 12.594 1.331 -8.367 1 92.31 129 ALA A C 1
ATOM 1016 O O . ALA A 1 129 ? 13.406 2.258 -8.383 1 92.31 129 ALA A O 1
ATOM 1017 N N . PHE A 1 130 ? 12.906 0.11 -8.117 1 94.5 130 PHE A N 1
ATOM 1018 C CA . PHE A 1 130 ? 14.289 -0.271 -7.852 1 94.5 130 PHE A CA 1
ATOM 1019 C C . PHE A 1 130 ? 15.164 -0.011 -9.07 1 94.5 130 PHE A C 1
ATOM 1021 O O . PHE A 1 130 ? 16.25 0.557 -8.953 1 94.5 130 PHE A O 1
ATOM 1028 N N . ARG A 1 131 ? 14.664 -0.407 -10.18 1 93.75 131 ARG A N 1
ATOM 1029 C CA . ARG A 1 131 ? 15.422 -0.299 -11.43 1 93.75 131 ARG A CA 1
ATOM 1030 C C . ARG A 1 131 ? 15.703 1.16 -11.773 1 93.75 131 ARG A C 1
ATOM 1032 O O . ARG A 1 131 ? 16.75 1.479 -12.344 1 93.75 131 ARG A O 1
ATOM 1039 N N . GLU A 1 132 ? 14.82 2.025 -11.406 1 93.31 132 GLU A N 1
ATOM 1040 C CA . GLU A 1 132 ? 15 3.453 -11.656 1 93.31 132 GLU A CA 1
ATOM 1041 C C . GLU A 1 132 ? 16.203 3.992 -10.883 1 93.31 132 GLU A C 1
ATOM 1043 O O . GLU A 1 132 ? 16.828 4.969 -11.305 1 93.31 132 GLU A O 1
ATOM 1048 N N . LYS A 1 133 ? 16.484 3.357 -9.789 1 94.38 133 LYS A N 1
ATOM 1049 C CA . LYS A 1 133 ? 17.594 3.809 -8.953 1 94.38 133 LYS A CA 1
ATOM 1050 C C . LYS A 1 133 ? 18.859 3.018 -9.242 1 94.38 133 LYS A C 1
ATOM 1052 O O . LYS A 1 133 ? 19.969 3.51 -9.023 1 94.38 133 LYS A O 1
ATOM 1057 N N . ASP A 1 134 ? 18.672 1.805 -9.742 1 95.38 134 ASP A N 1
ATOM 1058 C CA . ASP A 1 134 ? 19.797 0.944 -10.086 1 95.38 134 ASP A CA 1
ATOM 1059 C C . ASP A 1 134 ? 20.25 1.165 -11.523 1 95.38 134 ASP A C 1
ATOM 1061 O O . ASP A 1 134 ? 20.312 0.217 -12.312 1 95.38 134 ASP A O 1
ATOM 1065 N N . THR A 1 135 ? 20.688 2.307 -11.773 1 91.69 135 THR A N 1
ATOM 1066 C CA . THR A 1 135 ? 20.984 2.701 -13.148 1 91.69 135 THR A CA 1
ATOM 1067 C C . THR A 1 135 ? 22.188 1.931 -13.68 1 91.69 135 THR A C 1
ATOM 1069 O O . THR A 1 135 ? 22.281 1.677 -14.883 1 91.69 135 THR A O 1
ATOM 1072 N N . ALA A 1 136 ? 23.078 1.505 -12.82 1 91.81 136 ALA A N 1
ATOM 1073 C CA . ALA A 1 136 ? 24.281 0.777 -13.234 1 91.81 136 ALA A CA 1
ATOM 1074 C C . ALA A 1 136 ? 24.016 -0.724 -13.305 1 91.81 136 ALA A C 1
ATOM 1076 O O . ALA A 1 136 ? 24.906 -1.504 -13.656 1 91.81 136 ALA A O 1
ATOM 1077 N N . LEU A 1 137 ? 22.797 -1.124 -12.953 1 90.88 137 LEU A N 1
ATOM 1078 C CA . LEU A 1 137 ? 22.359 -2.516 -13.023 1 90.88 137 LEU A CA 1
ATOM 1079 C C . LEU A 1 137 ? 23.297 -3.416 -12.219 1 90.88 137 LEU A C 1
ATOM 1081 O O . LEU A 1 137 ? 23.719 -4.473 -12.703 1 90.88 137 LEU A O 1
ATOM 1085 N N . LEU A 1 138 ? 23.703 -2.951 -11.008 1 91.06 138 LEU A N 1
ATOM 1086 C CA . LEU A 1 138 ? 24.594 -3.686 -10.125 1 91.06 138 LEU A CA 1
ATOM 1087 C C . LEU A 1 138 ? 23.812 -4.582 -9.172 1 91.06 138 LEU A C 1
ATOM 1089 O O . LEU A 1 138 ? 24.391 -5.422 -8.477 1 91.06 138 LEU A O 1
ATOM 1093 N N . GLY A 1 139 ? 22.516 -4.453 -9.117 1 93.06 139 GLY A N 1
ATOM 1094 C CA . GLY A 1 139 ? 21.703 -5.246 -8.211 1 93.06 139 GLY A CA 1
ATOM 1095 C C . GLY A 1 139 ? 21.641 -4.688 -6.805 1 93.06 139 GLY A C 1
ATOM 1096 O O . GLY A 1 139 ? 21.172 -5.355 -5.883 1 93.06 139 GLY A O 1
ATOM 1097 N N . ASN A 1 140 ? 22.312 -3.471 -6.621 1 95.75 140 ASN A N 1
ATOM 1098 C CA . ASN A 1 140 ? 22.25 -2.742 -5.359 1 95.75 140 ASN A CA 1
ATOM 1099 C C . ASN A 1 140 ? 22.016 -1.251 -5.586 1 95.75 140 ASN A C 1
ATOM 1101 O O . ASN A 1 140 ? 22.375 -0.712 -6.633 1 95.75 140 ASN A O 1
ATOM 1105 N N . VAL A 1 141 ? 21.391 -0.634 -4.617 1 96.56 141 VAL A N 1
ATOM 1106 C CA . VAL A 1 141 ? 21.156 0.802 -4.703 1 96.56 141 VAL A CA 1
ATOM 1107 C C . VAL A 1 141 ? 21.531 1.473 -3.385 1 96.56 141 VAL A C 1
ATOM 1109 O O . VAL A 1 141 ? 21.438 0.859 -2.32 1 96.56 141 VAL A O 1
ATOM 1112 N N . ARG A 1 142 ? 22 2.654 -3.547 1 95.44 142 ARG A N 1
ATOM 1113 C CA . ARG A 1 142 ? 22.203 3.514 -2.385 1 95.44 142 ARG A CA 1
ATOM 1114 C C . ARG A 1 142 ? 21.141 4.602 -2.314 1 95.44 142 ARG A C 1
ATOM 1116 O O . ARG A 1 142 ? 20.953 5.355 -3.27 1 95.44 142 ARG A O 1
ATOM 1123 N N . LEU A 1 143 ? 20.484 4.617 -1.199 1 95.94 143 LEU A N 1
ATOM 1124 C CA . LEU A 1 143 ? 19.359 5.539 -1.07 1 95.94 143 LEU A CA 1
ATOM 1125 C C . LEU A 1 143 ? 19.484 6.391 0.187 1 95.94 143 LEU A C 1
ATOM 1127 O O . LEU A 1 143 ? 19.766 5.867 1.27 1 95.94 143 LEU A O 1
ATOM 1131 N N . SER A 1 144 ? 19.312 7.676 -0.086 1 96.56 144 SER A N 1
ATOM 1132 C CA . SER A 1 144 ? 19.109 8.523 1.082 1 96.56 144 SER A CA 1
ATOM 1133 C C . SER A 1 144 ? 17.703 8.352 1.649 1 96.56 144 SER A C 1
ATOM 1135 O O . SER A 1 144 ? 16.812 7.805 0.983 1 96.56 144 SER A O 1
ATOM 1137 N N . TYR A 1 145 ? 17.578 8.836 2.811 1 95.19 145 TYR A N 1
ATOM 1138 C CA . TYR A 1 145 ? 16.297 8.719 3.502 1 95.19 145 TYR A CA 1
ATOM 1139 C C . TYR A 1 145 ? 15.164 9.305 2.664 1 95.19 145 TYR A C 1
ATOM 1141 O O . TYR A 1 145 ? 14.18 8.625 2.367 1 95.19 145 TYR A O 1
ATOM 1149 N N . GLU A 1 146 ? 15.297 10.477 2.225 1 94.5 146 GLU A N 1
ATOM 1150 C CA . GLU A 1 146 ? 14.227 11.141 1.492 1 94.5 146 GLU A CA 1
ATOM 1151 C C . GLU A 1 146 ? 14.023 10.508 0.116 1 94.5 146 GLU A C 1
ATOM 1153 O O . GLU A 1 146 ? 12.898 10.43 -0.378 1 94.5 146 GLU A O 1
ATOM 1158 N N . ASP A 1 147 ? 15.117 10.039 -0.496 1 93.88 147 ASP A N 1
ATOM 1159 C CA . ASP A 1 147 ? 14.984 9.32 -1.756 1 93.88 147 ASP A CA 1
ATOM 1160 C C . ASP A 1 147 ? 14.156 8.047 -1.574 1 93.88 147 ASP A C 1
ATOM 1162 O O . ASP A 1 147 ? 13.312 7.723 -2.416 1 93.88 147 ASP A O 1
ATOM 1166 N N . PHE A 1 148 ? 14.492 7.449 -0.507 1 95.06 148 PHE A N 1
ATOM 1167 C CA . PHE A 1 148 ? 13.758 6.234 -0.19 1 95.06 148 PHE A CA 1
ATOM 1168 C C . PHE A 1 148 ? 12.281 6.539 0.025 1 95.06 148 PHE A C 1
ATOM 1170 O O . PHE A 1 148 ? 11.414 5.883 -0.562 1 95.06 148 PHE A O 1
ATOM 1177 N N . LEU A 1 149 ? 11.93 7.551 0.794 1 93.56 149 LEU A N 1
ATOM 1178 C CA . LEU A 1 149 ? 10.547 7.949 1.033 1 93.56 149 LEU A CA 1
ATOM 1179 C C . LEU A 1 149 ? 9.852 8.289 -0.277 1 93.56 149 LEU A C 1
ATOM 1181 O O . LEU A 1 149 ? 8.719 7.859 -0.512 1 93.56 149 LEU A O 1
AT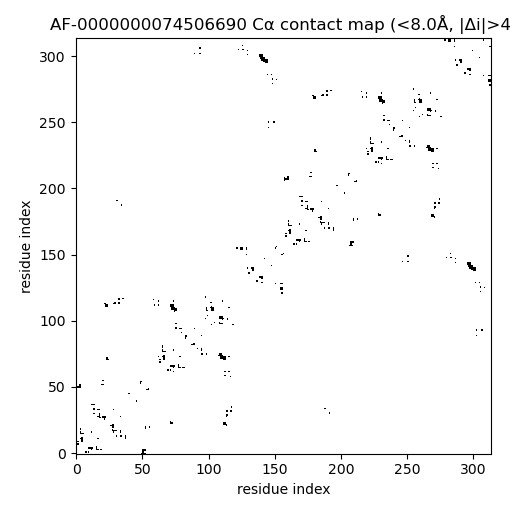OM 1185 N N . THR A 1 150 ? 10.5 9.031 -1.102 1 92.88 150 THR A N 1
ATOM 1186 C CA . THR A 1 150 ? 9.945 9.461 -2.379 1 92.88 150 THR A CA 1
ATOM 1187 C C . THR A 1 150 ? 9.633 8.266 -3.27 1 92.88 150 THR A C 1
ATOM 1189 O O . THR A 1 150 ? 8.562 8.188 -3.869 1 92.88 150 THR A O 1
ATOM 1192 N N . MET A 1 151 ? 10.531 7.305 -3.277 1 91 151 MET A N 1
ATOM 1193 C CA . MET A 1 151 ? 10.352 6.09 -4.07 1 91 151 MET A CA 1
ATOM 1194 C C . MET A 1 151 ? 9.125 5.316 -3.609 1 91 151 MET A C 1
ATOM 1196 O O . MET A 1 151 ? 8.312 4.883 -4.434 1 91 151 MET A O 1
ATOM 1200 N N . VAL A 1 152 ? 8.977 5.227 -2.377 1 88.69 152 VAL A N 1
ATOM 1201 C CA . VAL A 1 152 ? 7.887 4.434 -1.823 1 88.69 152 VAL A CA 1
ATOM 1202 C C . VAL A 1 152 ? 6.555 5.141 -2.076 1 88.69 152 VAL A C 1
ATOM 1204 O O . VAL A 1 152 ? 5.598 4.527 -2.553 1 88.69 152 VAL A O 1
ATOM 1207 N N . VAL A 1 153 ? 6.52 6.422 -1.9 1 86.31 153 VAL A N 1
ATOM 1208 C CA . VAL A 1 153 ? 5.277 7.18 -1.982 1 86.31 153 VAL A CA 1
ATOM 1209 C C . VAL A 1 153 ? 4.84 7.301 -3.441 1 86.31 153 VAL A C 1
ATOM 1211 O O . VAL A 1 153 ? 3.646 7.234 -3.746 1 86.31 153 VAL A O 1
ATOM 1214 N N . THR A 1 154 ? 5.711 7.406 -4.328 1 84.81 154 THR A N 1
ATOM 1215 C CA . THR A 1 154 ? 5.355 7.715 -5.707 1 84.81 154 THR A CA 1
ATOM 1216 C C . THR A 1 154 ? 5.215 6.434 -6.527 1 84.81 154 THR A C 1
ATOM 1218 O O . THR A 1 154 ? 4.504 6.406 -7.531 1 84.81 154 THR A O 1
ATOM 1221 N N . ARG A 1 155 ? 5.844 5.355 -6.109 1 76.12 155 ARG A N 1
ATOM 1222 C CA . ARG A 1 155 ? 5.902 4.207 -7.004 1 76.12 155 ARG A CA 1
ATOM 1223 C C . ARG A 1 155 ? 5.219 2.994 -6.383 1 76.12 155 ARG A C 1
ATOM 1225 O O . ARG A 1 155 ? 4.789 2.082 -7.098 1 76.12 155 ARG A O 1
ATOM 1232 N N . MET A 1 156 ? 5.047 3.01 -5.074 1 71.12 156 MET A N 1
ATOM 1233 C CA . MET A 1 156 ? 4.668 1.751 -4.438 1 71.12 156 MET A CA 1
ATOM 1234 C C . MET A 1 156 ? 3.307 1.873 -3.762 1 71.12 156 MET A C 1
ATOM 1236 O O . MET A 1 156 ? 2.678 0.865 -3.436 1 71.12 156 MET A O 1
ATOM 1240 N N . LEU A 1 157 ? 2.967 3.025 -3.547 1 68.5 157 LEU A N 1
ATOM 1241 C CA . LEU A 1 157 ? 1.709 3.229 -2.836 1 68.5 157 LEU A CA 1
ATOM 1242 C C . LEU A 1 157 ? 0.716 4 -3.697 1 68.5 157 LEU A C 1
ATOM 1244 O O . LEU A 1 157 ? 1.115 4.777 -4.566 1 68.5 157 LEU A O 1
ATOM 1248 N N . PRO B 1 1 ? -14.602 -2.756 21.031 1 44.56 1 PRO B N 1
ATOM 1249 C CA . PRO B 1 1 ? -14.32 -2.766 19.594 1 44.56 1 PRO B CA 1
ATOM 1250 C C . PRO B 1 1 ? -15.594 -2.773 18.75 1 44.56 1 PRO B C 1
ATOM 1252 O O . PRO B 1 1 ? -15.555 -3.135 17.562 1 44.56 1 PRO B O 1
ATOM 1255 N N . ARG B 1 2 ? -16.562 -2.988 19.578 1 58.56 2 ARG B N 1
ATOM 1256 C CA . ARG B 1 2 ? -17.906 -3.43 19.25 1 58.56 2 ARG B CA 1
ATOM 1257 C C . ARG B 1 2 ? -18.688 -2.332 18.516 1 58.56 2 ARG B C 1
ATOM 1259 O O . ARG B 1 2 ? -19.438 -2.611 17.594 1 58.56 2 ARG B O 1
ATOM 1266 N N . ALA B 1 3 ? -18.234 -1.088 18.859 1 70.19 3 ALA B N 1
ATOM 1267 C CA . ALA B 1 3 ? -19.094 -0.024 18.344 1 70.19 3 ALA B CA 1
ATOM 1268 C C . ALA B 1 3 ? -18.906 0.154 16.844 1 70.19 3 ALA B C 1
ATOM 1270 O O . ALA B 1 3 ? -19.859 0.437 16.109 1 70.19 3 ALA B O 1
ATOM 1271 N N . VAL B 1 4 ? -17.766 0.059 16.281 1 78.62 4 VAL B N 1
ATOM 1272 C CA . VAL B 1 4 ? -17.516 0.243 14.852 1 78.62 4 VAL B CA 1
ATOM 1273 C C . VAL B 1 4 ? -17.859 -1.039 14.102 1 78.62 4 VAL B C 1
ATOM 1275 O O . VAL B 1 4 ? -18.344 -0.989 12.969 1 78.62 4 VAL B O 1
ATOM 1278 N N . ASP B 1 5 ? -17.625 -2.127 14.883 1 82.5 5 ASP B N 1
ATOM 1279 C CA . ASP B 1 5 ? -17.984 -3.412 14.289 1 82.5 5 ASP B CA 1
ATOM 1280 C C . ASP B 1 5 ? -19.484 -3.637 14.32 1 82.5 5 ASP B C 1
ATOM 1282 O O . ASP B 1 5 ? -19.969 -4.5 15.055 1 82.5 5 ASP B O 1
ATOM 1286 N N . ALA B 1 6 ? -20.203 -3.043 13.461 1 83.5 6 ALA B N 1
ATOM 1287 C CA . ALA B 1 6 ? -21.656 -2.959 13.477 1 83.5 6 ALA B CA 1
ATOM 1288 C C . ALA B 1 6 ? -22.297 -4.328 13.227 1 83.5 6 ALA B C 1
ATOM 1290 O O . ALA B 1 6 ? -23.391 -4.613 13.719 1 83.5 6 ALA B O 1
ATOM 1291 N N . ASP B 1 7 ? -21.656 -5.223 12.469 1 85.44 7 ASP B N 1
ATOM 1292 C CA . ASP B 1 7 ? -22.281 -6.504 12.148 1 85.44 7 ASP B CA 1
ATOM 1293 C C . ASP B 1 7 ? -21.812 -7.594 13.109 1 85.44 7 ASP B C 1
ATOM 1295 O O . ASP B 1 7 ? -22.188 -8.758 12.969 1 85.44 7 ASP B O 1
ATOM 1299 N N . GLY B 1 8 ? -20.922 -7.309 13.969 1 82.56 8 GLY B N 1
ATOM 1300 C CA . GLY B 1 8 ? -20.453 -8.219 15.008 1 82.56 8 GLY B CA 1
ATOM 1301 C C . GLY B 1 8 ? -19.562 -9.328 14.477 1 82.56 8 GLY B C 1
ATOM 1302 O O . GLY B 1 8 ? -19.469 -10.398 15.086 1 82.56 8 GLY B O 1
ATOM 1303 N N . SER B 1 9 ? -18.906 -9.133 13.422 1 81.75 9 SER B N 1
ATOM 1304 C CA . SER B 1 9 ? -18.094 -10.164 12.773 1 81.75 9 SER B CA 1
ATOM 1305 C C . SER B 1 9 ? -16.766 -10.359 13.492 1 81.75 9 SER B C 1
ATOM 1307 O O . SER B 1 9 ? -16.078 -11.359 13.273 1 81.75 9 SER B O 1
ATOM 1309 N N . GLY B 1 10 ? -16.406 -9.375 14.305 1 78.62 10 GLY B N 1
ATOM 1310 C CA . GLY B 1 10 ? -15.102 -9.406 14.953 1 78.62 10 GLY B CA 1
ATOM 1311 C C . GLY B 1 10 ? -14.023 -8.688 14.164 1 78.62 10 GLY B C 1
ATOM 1312 O O . GLY B 1 10 ? -12.891 -8.547 14.641 1 78.62 10 GLY B O 1
ATOM 1313 N N . HIS B 1 11 ? -14.43 -8.312 12.992 1 79.88 11 HIS B N 1
ATOM 1314 C CA . HIS B 1 11 ? -13.508 -7.531 12.172 1 79.88 11 HIS B CA 1
ATOM 1315 C C . HIS B 1 11 ? -14.156 -6.242 11.68 1 79.88 11 HIS B C 1
ATOM 1317 O O . HIS B 1 11 ? -15.383 -6.152 11.609 1 79.88 11 HIS B O 1
ATOM 1323 N N . ILE B 1 12 ? -13.352 -5.234 11.508 1 81 12 ILE B N 1
ATOM 1324 C CA . ILE B 1 12 ? -13.836 -3.961 10.992 1 81 12 ILE B CA 1
ATOM 1325 C C . ILE B 1 12 ? -13.711 -3.936 9.469 1 81 12 ILE B C 1
ATOM 1327 O O . ILE B 1 12 ? -12.656 -4.246 8.922 1 81 12 ILE B O 1
ATOM 1331 N N . SER B 1 13 ? -14.812 -3.65 8.875 1 83.19 13 SER B N 1
ATOM 1332 C CA . SER B 1 13 ? -14.797 -3.51 7.426 1 83.19 13 SER B CA 1
ATOM 1333 C C . SER B 1 13 ? -14.586 -2.059 7.012 1 83.19 13 SER B C 1
ATOM 1335 O O . SER B 1 13 ? -14.703 -1.149 7.84 1 83.19 13 SER B O 1
ATOM 1337 N N . VAL B 1 14 ? -14.336 -1.829 5.746 1 86.69 14 VAL B N 1
ATOM 1338 C CA . VAL B 1 14 ? -14.18 -0.484 5.203 1 86.69 14 VAL B CA 1
ATOM 1339 C C . VAL B 1 14 ? -15.477 0.298 5.375 1 86.69 14 VAL B C 1
ATOM 1341 O O . VAL B 1 14 ? -15.461 1.468 5.766 1 86.69 14 VAL B O 1
ATOM 1344 N N . ARG B 1 15 ? -16.469 -0.382 5.109 1 85.81 15 ARG B N 1
ATOM 1345 C CA . ARG B 1 15 ? -17.781 0.257 5.238 1 85.81 15 ARG B CA 1
ATOM 1346 C C . ARG B 1 15 ? -18.031 0.706 6.676 1 85.81 15 ARG B C 1
ATOM 1348 O O . ARG B 1 15 ? -18.5 1.822 6.91 1 85.81 15 ARG B O 1
ATOM 1355 N N . GLU B 1 16 ? -17.766 -0.156 7.578 1 86.38 16 GLU B N 1
ATOM 1356 C CA . GLU B 1 16 ? -17.969 0.149 8.992 1 86.38 16 GLU B CA 1
ATOM 1357 C C . GLU B 1 16 ? -17.094 1.314 9.438 1 86.38 16 GLU B C 1
ATOM 1359 O O . GLU B 1 16 ? -17.531 2.178 10.195 1 86.38 16 GLU B O 1
ATOM 1364 N N . LEU B 1 17 ? -15.891 1.307 8.945 1 87.56 17 LEU B N 1
ATOM 1365 C CA . LEU B 1 17 ? -14.961 2.365 9.328 1 87.56 17 LEU B CA 1
ATOM 1366 C C . LEU B 1 17 ? -15.383 3.703 8.727 1 87.56 17 LEU B C 1
ATOM 1368 O O . LEU B 1 17 ? -15.297 4.738 9.391 1 87.56 17 LEU B O 1
ATOM 1372 N N . LYS B 1 18 ? -15.852 3.691 7.527 1 89 18 LYS B N 1
ATOM 1373 C CA . LYS B 1 18 ? -16.297 4.906 6.855 1 89 18 LYS B CA 1
ATOM 1374 C C . LYS B 1 18 ? -17.516 5.508 7.562 1 89 18 LYS B C 1
ATOM 1376 O O . LYS B 1 18 ? -17.734 6.723 7.508 1 89 18 LYS B O 1
ATOM 1381 N N . GLN B 1 19 ? -18.25 4.715 8.164 1 87.5 19 GLN B N 1
ATOM 1382 C CA . GLN B 1 19 ? -19.422 5.184 8.906 1 87.5 19 GLN B CA 1
ATOM 1383 C C . GLN B 1 19 ? -19.016 5.773 10.25 1 87.5 19 GLN B C 1
ATOM 1385 O O . GLN B 1 19 ? -19.688 6.668 10.773 1 87.5 19 GLN B O 1
ATOM 1390 N N . ALA B 1 20 ? -17.969 5.316 10.758 1 86 20 ALA B N 1
ATOM 1391 C CA . ALA B 1 20 ? -17.562 5.688 12.109 1 86 20 ALA B CA 1
ATOM 1392 C C . ALA B 1 20 ? -16.672 6.926 12.094 1 86 20 ALA B C 1
ATOM 1394 O O . ALA B 1 20 ? -16.625 7.676 13.07 1 86 20 ALA B O 1
ATOM 1395 N N . LEU B 1 21 ? -15.938 7.07 10.984 1 87.94 21 LEU B N 1
ATOM 1396 C CA . LEU B 1 21 ? -14.953 8.148 10.938 1 87.94 21 LEU B CA 1
ATOM 1397 C C . LEU B 1 21 ? -15.266 9.109 9.789 1 87.94 21 LEU B C 1
ATOM 1399 O O . LEU B 1 21 ? -15.469 8.672 8.648 1 87.94 21 LEU B O 1
ATOM 1403 N N . LEU B 1 22 ? -15.305 10.414 10.148 1 90.88 22 LEU B N 1
ATOM 1404 C CA . LEU B 1 22 ? -15.555 11.453 9.164 1 90.88 22 LEU B CA 1
ATOM 1405 C C . LEU B 1 22 ? -14.453 12.508 9.18 1 90.88 22 LEU B C 1
ATOM 1407 O O . LEU B 1 22 ? -13.828 12.742 10.219 1 90.88 22 LEU B O 1
ATOM 1411 N N . ASN B 1 23 ? -14.305 13.008 8 1 94.19 23 ASN B N 1
ATOM 1412 C CA . ASN B 1 23 ? -13.461 14.195 7.922 1 94.19 23 ASN B CA 1
ATOM 1413 C C . ASN B 1 23 ? -14.109 15.398 8.602 1 94.19 23 ASN B C 1
ATOM 1415 O O . ASN B 1 23 ? -15.289 15.344 8.969 1 94.19 23 ASN B O 1
ATOM 1419 N N . SER B 1 24 ? -13.258 16.422 8.797 1 91.25 24 SER B N 1
ATOM 1420 C CA . SER B 1 24 ? -13.758 17.625 9.445 1 91.25 24 SER B CA 1
ATOM 1421 C C . SER B 1 24 ? -14.891 18.266 8.633 1 91.25 24 SER B C 1
ATOM 1423 O O . SER B 1 24 ? -15.742 18.953 9.188 1 91.25 24 SER B O 1
ATOM 1425 N N . ASN B 1 25 ? -14.938 18.078 7.379 1 93.19 25 ASN B N 1
ATOM 1426 C CA . ASN B 1 25 ? -15.992 18.609 6.527 1 93.19 25 ASN B CA 1
ATOM 1427 C C . ASN B 1 25 ? -17.125 17.609 6.32 1 93.19 25 ASN B C 1
ATOM 1429 O O . ASN B 1 25 ? -17.844 17.688 5.328 1 93.19 25 ASN B O 1
ATOM 1433 N N . TRP B 1 26 ? -17.156 16.578 7.023 1 92.75 26 TRP B N 1
ATOM 1434 C CA . TRP B 1 26 ? -18.234 15.609 7.137 1 92.75 26 TRP B CA 1
ATOM 1435 C C . TRP B 1 26 ? -18.234 14.648 5.953 1 92.75 26 TRP B C 1
ATOM 1437 O O . TRP B 1 26 ? -19.219 13.961 5.699 1 92.75 26 TRP B O 1
ATOM 1447 N N . THR B 1 27 ? -17.125 14.648 5.199 1 93.75 27 THR B N 1
ATOM 1448 C CA . THR B 1 27 ? -17 13.641 4.152 1 93.75 27 THR B CA 1
ATOM 1449 C C . THR B 1 27 ? -16.438 12.336 4.719 1 93.75 27 THR B C 1
ATOM 1451 O O . THR B 1 27 ? -15.766 12.344 5.754 1 93.75 27 THR B O 1
ATOM 1454 N N . ALA B 1 28 ? -16.703 11.281 3.998 1 92.44 28 ALA B N 1
ATOM 1455 C CA . ALA B 1 28 ? -16.234 9.961 4.434 1 92.44 28 ALA B CA 1
ATOM 1456 C C . ALA B 1 28 ? -14.75 9.797 4.164 1 92.44 28 ALA B C 1
ATOM 1458 O O . ALA B 1 28 ? -14.195 10.438 3.27 1 92.44 28 ALA B O 1
ATOM 1459 N N . PHE B 1 29 ? -14.203 8.914 4.973 1 92.81 29 PHE B N 1
ATOM 1460 C CA . PHE B 1 29 ? -12.812 8.547 4.734 1 92.81 29 PHE B CA 1
ATOM 1461 C C . PHE B 1 29 ? -12.664 7.801 3.414 1 92.81 29 PHE B C 1
ATOM 1463 O O . PHE B 1 29 ? -13.539 7.023 3.033 1 92.81 29 PHE B O 1
ATOM 1470 N N . SER B 1 30 ? -11.539 8.094 2.783 1 90.75 30 SER B N 1
ATOM 1471 C CA . SER B 1 30 ? -11.242 7.352 1.56 1 90.75 30 SER B CA 1
ATOM 1472 C C . SER B 1 30 ? -11.062 5.867 1.84 1 90.75 30 SER B C 1
ATOM 1474 O O . SER B 1 30 ? -10.586 5.484 2.91 1 90.75 30 SER B O 1
ATOM 1476 N N . ASP B 1 31 ? -11.359 5.055 0.826 1 88 31 ASP B N 1
ATOM 1477 C CA . ASP B 1 31 ? -11.25 3.607 0.972 1 88 31 ASP B CA 1
ATOM 1478 C C . ASP B 1 31 ? -9.812 3.189 1.275 1 88 31 ASP B C 1
ATOM 1480 O O . ASP B 1 31 ? -9.578 2.32 2.117 1 88 31 ASP B O 1
ATOM 1484 N N . ASP B 1 32 ? -8.93 3.781 0.6 1 86.75 32 ASP B N 1
ATOM 1485 C CA . ASP B 1 32 ? -7.539 3.371 0.757 1 86.75 32 ASP B CA 1
ATOM 1486 C C . ASP B 1 32 ? -7.023 3.709 2.152 1 86.75 32 ASP B C 1
ATOM 1488 O O . ASP B 1 32 ? -6.23 2.959 2.725 1 86.75 32 ASP B O 1
ATOM 1492 N N . THR B 1 33 ? -7.449 4.836 2.697 1 90.12 33 THR B N 1
ATOM 1493 C CA . THR B 1 33 ? -7.062 5.164 4.066 1 90.12 33 THR B CA 1
ATOM 1494 C C . THR B 1 33 ? -7.684 4.18 5.055 1 90.12 33 THR B C 1
ATOM 1496 O O . THR B 1 33 ? -7.012 3.715 5.977 1 90.12 33 THR B O 1
ATOM 1499 N N . CYS B 1 34 ? -8.922 3.838 4.836 1 88.75 34 CYS B N 1
ATOM 1500 C CA . CYS B 1 34 ? -9.586 2.861 5.695 1 88.75 34 CYS B CA 1
ATOM 1501 C C . CYS B 1 34 ? -8.844 1.529 5.676 1 88.75 34 CYS B C 1
ATOM 1503 O O . CYS B 1 34 ? -8.609 0.931 6.727 1 88.75 34 CYS B O 1
ATOM 1505 N N . LEU B 1 35 ? -8.5 1.128 4.562 1 86.31 35 LEU B N 1
ATOM 1506 C CA . LEU B 1 35 ? -7.805 -0.149 4.438 1 86.31 35 LEU B CA 1
ATOM 1507 C C . LEU B 1 35 ? -6.445 -0.1 5.125 1 86.31 35 LEU B C 1
ATOM 1509 O O . LEU B 1 35 ? -6.031 -1.073 5.758 1 86.31 35 LEU B O 1
ATOM 1513 N N . LEU B 1 36 ? -5.777 1.017 4.934 1 86.06 36 LEU B N 1
ATOM 1514 C CA . LEU B 1 36 ? -4.496 1.191 5.605 1 86.06 36 LEU B CA 1
ATOM 1515 C C . LEU B 1 36 ? -4.66 1.084 7.117 1 86.06 36 LEU B C 1
ATOM 1517 O O . LEU B 1 36 ? -3.883 0.396 7.785 1 86.06 36 LEU B O 1
ATOM 1521 N N . MET B 1 37 ? -5.711 1.699 7.617 1 85.62 37 MET B N 1
ATOM 1522 C CA . MET B 1 37 ? -5.961 1.685 9.055 1 85.62 37 MET B CA 1
ATOM 1523 C C . MET B 1 37 ? -6.305 0.278 9.531 1 85.62 37 MET B C 1
ATOM 1525 O O . MET B 1 37 ? -5.844 -0.155 10.594 1 85.62 37 MET B O 1
ATOM 1529 N N . ILE B 1 38 ? -7.02 -0.388 8.781 1 83.62 38 ILE B N 1
ATOM 1530 C CA . ILE B 1 38 ? -7.426 -1.747 9.125 1 83.62 38 ILE B CA 1
ATOM 1531 C C . ILE B 1 38 ? -6.211 -2.67 9.094 1 83.62 38 ILE B C 1
ATOM 1533 O O . ILE B 1 38 ? -6.027 -3.498 9.992 1 83.62 38 ILE B O 1
ATOM 1537 N N . SER B 1 39 ? -5.438 -2.566 8.062 1 78.94 39 SER B N 1
ATOM 1538 C CA . SER B 1 39 ? -4.246 -3.396 7.914 1 78.94 39 SER B CA 1
ATOM 1539 C C . SER B 1 39 ? -3.268 -3.17 9.062 1 78.94 39 SER B C 1
ATOM 1541 O O . SER B 1 39 ? -2.652 -4.117 9.555 1 78.94 39 SER B O 1
ATOM 1543 N N . GLU B 1 40 ? -3.025 -1.961 9.32 1 74.44 40 GLU B N 1
ATOM 1544 C CA . GLU B 1 40 ? -2.117 -1.635 10.422 1 74.44 40 GLU B CA 1
ATOM 1545 C C . GLU B 1 40 ? -2.639 -2.172 11.75 1 74.44 40 GLU B C 1
ATOM 1547 O O . GLU B 1 40 ? -1.856 -2.496 12.641 1 74.44 40 GLU B O 1
ATOM 1552 N N . ARG B 1 41 ? -3.863 -2.244 11.781 1 66.69 41 ARG B N 1
ATOM 1553 C CA . ARG B 1 41 ? -4.449 -2.793 13 1 66.69 41 ARG B CA 1
ATOM 1554 C C . ARG B 1 41 ? -4.203 -4.293 13.094 1 66.69 41 ARG B C 1
ATOM 1556 O O . ARG B 1 41 ? -3.92 -4.812 14.18 1 66.69 41 ARG B O 1
ATOM 1563 N N . GLU B 1 42 ? -4.398 -4.875 12 1 60.59 42 GLU B N 1
ATOM 1564 C CA . GLU B 1 42 ? -4.211 -6.324 11.992 1 60.59 42 GLU B CA 1
ATOM 1565 C C . GLU B 1 42 ? -2.762 -6.691 12.281 1 60.59 42 GLU B C 1
ATOM 1567 O O . GLU B 1 42 ? -2.492 -7.707 12.93 1 60.59 42 GLU B O 1
ATOM 1572 N N . LEU B 1 43 ? -1.81 -6 11.578 1 51.47 43 LEU B N 1
ATOM 1573 C CA . LEU B 1 43 ? -0.395 -6.297 11.773 1 51.47 43 LEU B CA 1
ATOM 1574 C C . LEU B 1 43 ? 0.08 -5.832 13.141 1 51.47 43 LEU B C 1
ATOM 1576 O O . LEU B 1 43 ? 1.04 -6.375 13.695 1 51.47 43 LEU B O 1
ATOM 1580 N N . GLY B 1 44 ? 0.021 -4.449 13.32 1 49.44 44 GLY B N 1
ATOM 1581 C CA . GLY B 1 44 ? 0.561 -3.814 14.508 1 49.44 44 GLY B CA 1
ATOM 1582 C C . GLY B 1 44 ? -0.198 -4.176 15.773 1 49.44 44 GLY B C 1
ATOM 1583 O O . GLY B 1 44 ? -1.328 -4.664 15.711 1 49.44 44 GLY B O 1
ATOM 1584 N N . GLU B 1 45 ? 0.767 -4.371 16.844 1 39.56 45 GLU B N 1
ATOM 1585 C CA . GLU B 1 45 ? 0.783 -3.971 18.25 1 39.56 45 GLU B CA 1
ATOM 1586 C C . GLU B 1 45 ? 0.073 -2.637 18.453 1 39.56 45 GLU B C 1
ATOM 1588 O O . GLU B 1 45 ? 0.234 -1.993 19.5 1 39.56 45 GLU B O 1
ATOM 1593 N N . LEU B 1 46 ? -0.075 -1.898 17.375 1 39.47 46 LEU B N 1
ATOM 1594 C CA . LEU B 1 46 ? -0.697 -0.698 17.922 1 39.47 46 LEU B CA 1
ATOM 1595 C C . LEU B 1 46 ? -1.59 -1.044 19.109 1 39.47 46 LEU B C 1
ATOM 1597 O O . LEU B 1 46 ? -2.428 -1.944 19.016 1 39.47 46 LEU B O 1
ATOM 1601 N N . GLY B 1 47 ? -1.026 -1.002 20.156 1 36.31 47 GLY B N 1
ATOM 1602 C CA . GLY B 1 47 ? -1.722 -1.089 21.422 1 36.31 47 GLY B CA 1
ATOM 1603 C C . GLY B 1 47 ? -3.225 -0.938 21.297 1 36.31 47 GLY B C 1
ATOM 1604 O O . GLY B 1 47 ? -3.746 -0.783 20.188 1 36.31 47 GLY B O 1
ATOM 1605 N N . GLU B 1 48 ? -3.762 -0.934 22.609 1 36.53 48 GLU B N 1
ATOM 1606 C CA . GLU B 1 48 ? -5.129 -0.671 23.062 1 36.53 48 GLU B CA 1
ATOM 1607 C C . GLU B 1 48 ? -5.77 0.446 22.234 1 36.53 48 GLU B C 1
ATOM 1609 O O . GLU B 1 48 ? -5.945 1.562 22.734 1 36.53 48 GLU B O 1
ATOM 1614 N N . LEU B 1 49 ? -5.254 0.689 21.125 1 38.84 49 LEU B N 1
ATOM 1615 C CA . LEU B 1 49 ? -6.242 1.643 20.641 1 38.84 49 LEU B CA 1
ATOM 1616 C C . LEU B 1 49 ? -7.656 1.14 20.891 1 38.84 49 LEU B C 1
ATOM 1618 O O . LEU B 1 49 ? -7.996 0.012 20.531 1 38.84 49 LEU B O 1
ATOM 1622 N N . GLY B 1 50 ? -8.07 1.369 21.875 1 41.28 50 GLY B N 1
ATOM 1623 C CA . GLY B 1 50 ? -9.445 1.108 22.281 1 41.28 50 GLY B CA 1
ATOM 1624 C C . GLY B 1 50 ? -10.398 0.98 21.109 1 41.28 50 GLY B C 1
ATOM 1625 O O . GLY B 1 50 ? -9.969 0.764 19.969 1 41.28 50 GLY B O 1
ATOM 1626 N N . GLU B 1 51 ? -11.555 1.233 21.281 1 44.94 51 GLU B N 1
ATOM 1627 C CA . GLU B 1 51 ? -12.68 1.266 20.359 1 44.94 51 GLU B CA 1
ATOM 1628 C C . GLU B 1 51 ? -12.383 2.168 19.156 1 44.94 51 GLU B C 1
ATOM 1630 O O . GLU B 1 51 ? -11.938 3.305 19.328 1 44.94 51 GLU B O 1
ATOM 1635 N N . LEU B 1 52 ? -11.984 1.574 18.016 1 48.78 52 LEU B N 1
ATOM 1636 C CA . LEU B 1 52 ? -11.789 2.283 16.766 1 48.78 52 LEU B CA 1
ATOM 1637 C C . LEU B 1 52 ? -12.477 3.641 16.781 1 48.78 52 LEU B C 1
ATOM 1639 O O . LEU B 1 52 ? -11.961 4.621 16.25 1 48.78 52 LEU B O 1
ATOM 1643 N N . GLY B 1 53 ? -13.727 3.709 17.312 1 52.69 53 GLY B N 1
ATOM 1644 C CA . GLY B 1 53 ? -14.289 5.027 17.547 1 52.69 53 GLY B CA 1
ATOM 1645 C C . GLY B 1 53 ? -13.367 5.945 18.328 1 52.69 53 GLY B C 1
ATOM 1646 O O . GLY B 1 53 ? -13.312 7.148 18.062 1 52.69 53 GLY B O 1
ATOM 1647 N N . GLU B 1 54 ? -12.57 5.254 19.016 1 57.75 54 GLU B N 1
ATOM 1648 C CA . GLU B 1 54 ? -11.57 5.965 19.812 1 57.75 54 GLU B CA 1
ATOM 1649 C C . GLU B 1 54 ? -10.25 6.086 19.047 1 57.75 54 GLU B C 1
ATOM 1651 O O . GLU B 1 54 ? -9.422 6.941 19.375 1 57.75 54 GLU B O 1
ATOM 1656 N N . LEU B 1 55 ? -10.211 5.34 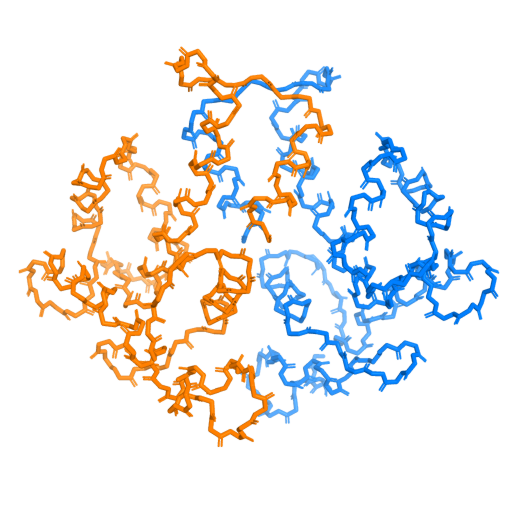18.031 1 56.78 55 LEU B N 1
ATOM 1657 C CA . LEU B 1 55 ? -8.984 5.332 17.234 1 56.78 55 LEU B CA 1
ATOM 1658 C C . LEU B 1 55 ? -8.797 6.66 16.516 1 56.78 55 LEU B C 1
ATOM 1660 O O . LEU B 1 55 ? -7.668 7.109 16.312 1 56.78 55 LEU B O 1
ATOM 1664 N N . GLY B 1 56 ? -9.914 7.098 16.281 1 67.5 56 GLY B N 1
ATOM 1665 C CA . GLY B 1 56 ? -9.852 8.367 15.578 1 67.5 56 GLY B CA 1
ATOM 1666 C C . GLY B 1 56 ? -9.492 9.531 16.469 1 67.5 56 GLY B C 1
ATOM 1667 O O . GLY B 1 56 ? -8.969 10.547 16 1 67.5 56 GLY B O 1
ATOM 1668 N N . THR B 1 57 ? -9.609 9.234 17.703 1 76.88 57 THR B N 1
ATOM 1669 C CA . THR B 1 57 ? -9.484 10.359 18.609 1 76.88 57 THR B CA 1
ATOM 1670 C C . THR B 1 57 ? -8.039 10.844 18.688 1 76.88 57 THR B C 1
ATOM 1672 O O . THR B 1 57 ? -7.773 12.039 18.562 1 76.88 57 THR B O 1
ATOM 1675 N N . PRO B 1 58 ? -7.098 9.961 18.828 1 81.5 58 PRO B N 1
ATOM 1676 C CA . PRO B 1 58 ? -5.715 10.453 18.844 1 81.5 58 PRO B CA 1
ATOM 1677 C C . PRO B 1 58 ? -5.32 11.156 17.547 1 81.5 58 PRO B C 1
ATOM 1679 O O . PRO B 1 58 ? -4.598 12.156 17.578 1 81.5 58 PRO B O 1
ATOM 1682 N N . TRP B 1 59 ? -5.781 10.688 16.484 1 86.81 59 TRP B N 1
ATOM 1683 C CA . TRP B 1 59 ? -5.469 11.289 15.203 1 86.81 59 TRP B CA 1
ATOM 1684 C C . TRP B 1 59 ? -6.164 12.641 15.047 1 86.81 59 TRP B C 1
ATOM 1686 O O . TRP B 1 59 ? -5.582 13.586 14.508 1 86.81 59 TRP B O 1
ATOM 1696 N N . LYS B 1 60 ? -7.332 12.656 15.578 1 89.19 60 LYS B N 1
ATOM 1697 C CA . LYS B 1 60 ? -8.062 13.922 15.539 1 89.19 60 LYS B CA 1
ATOM 1698 C C . LYS B 1 60 ? -7.352 14.984 16.375 1 89.19 60 LYS B C 1
ATOM 1700 O O . LYS B 1 60 ? -7.242 16.141 15.945 1 89.19 60 LYS B O 1
ATOM 1705 N N . ASN B 1 61 ? -6.906 14.547 17.5 1 90.06 61 ASN B N 1
ATOM 1706 C CA . ASN B 1 61 ? -6.184 15.484 18.359 1 90.06 61 ASN B CA 1
ATOM 1707 C C . ASN B 1 61 ? -4.91 15.984 17.688 1 90.06 61 ASN B C 1
ATOM 1709 O O . ASN B 1 61 ? -4.621 17.172 17.703 1 90.06 61 ASN B O 1
ATOM 1713 N N . LEU B 1 62 ? -4.227 15.094 17.141 1 91.38 62 LEU B N 1
ATOM 1714 C CA . LEU B 1 62 ? -2.996 15.445 16.438 1 91.38 62 LEU B CA 1
ATOM 1715 C C . LEU B 1 62 ? -3.281 16.375 15.266 1 91.38 62 LEU B C 1
ATOM 1717 O O . LEU B 1 62 ? -2.578 17.375 15.07 1 91.38 62 LEU B O 1
ATOM 1721 N N . PHE B 1 63 ? -4.273 16.062 14.57 1 94.88 63 PHE B N 1
ATOM 1722 C CA . PHE B 1 63 ? -4.703 16.875 13.438 1 94.88 63 PHE B CA 1
ATOM 1723 C C . PHE B 1 63 ? -5.051 18.281 13.875 1 94.88 63 PHE B C 1
ATOM 1725 O O . PHE B 1 63 ? -4.598 19.266 13.266 1 94.88 63 PHE B O 1
ATOM 1732 N N . GLN B 1 64 ? -5.801 18.391 14.898 1 94.75 64 GLN B N 1
ATOM 1733 C CA . GLN B 1 64 ? -6.223 19.688 15.414 1 94.75 64 GLN B CA 1
ATOM 1734 C C . GLN B 1 64 ? -5.023 20.5 15.891 1 94.75 64 GLN B C 1
ATOM 1736 O O . GLN B 1 64 ? -5.012 21.719 15.758 1 94.75 64 GLN B O 1
ATOM 1741 N N . GLN B 1 65 ? -4.133 19.828 16.391 1 95.75 65 GLN B N 1
ATOM 1742 C CA . GLN B 1 65 ? -2.92 20.484 16.844 1 95.75 65 GLN B CA 1
ATOM 1743 C C . GLN B 1 65 ? -2.191 21.172 15.695 1 95.75 65 GLN B C 1
ATOM 1745 O O . GLN B 1 65 ? -1.624 22.25 15.859 1 95.75 65 GLN B O 1
ATOM 1750 N N . PHE B 1 66 ? -2.238 20.594 14.555 1 97 66 PHE B N 1
ATOM 1751 C CA . PHE B 1 66 ? -1.436 21.109 13.453 1 97 66 PHE B CA 1
ATOM 1752 C C . PHE B 1 66 ? -2.281 21.969 12.516 1 97 66 PHE B C 1
ATOM 1754 O O . PHE B 1 66 ? -1.746 22.703 11.68 1 97 66 PHE B O 1
ATOM 1761 N N . ASP B 1 67 ? -3.553 21.766 12.664 1 97.62 67 ASP B N 1
ATOM 1762 C CA . ASP B 1 67 ? -4.441 22.703 11.984 1 97.62 67 ASP B CA 1
ATOM 1763 C C . ASP B 1 67 ? -4.512 24.031 12.727 1 97.62 67 ASP B C 1
ATOM 1765 O O . ASP B 1 67 ? -5.559 24.391 13.273 1 97.62 67 ASP B O 1
ATOM 1769 N N . ARG B 1 68 ? -3.547 24.859 12.555 1 96.38 68 ARG B N 1
ATOM 1770 C CA . ARG B 1 68 ? -3.334 26.031 13.383 1 96.38 68 ARG B CA 1
ATOM 1771 C C . ARG B 1 68 ? -4.367 27.109 13.07 1 96.38 68 ARG B C 1
ATOM 1773 O O . ARG B 1 68 ? -4.797 27.844 13.961 1 96.38 68 ARG B O 1
ATOM 1780 N N . ASP B 1 69 ? -4.766 27.25 11.797 1 97.19 69 ASP B N 1
ATOM 1781 C CA . ASP B 1 69 ? -5.727 28.281 11.438 1 97.19 69 ASP B CA 1
ATOM 1782 C C . ASP B 1 69 ? -7.16 27.781 11.594 1 97.19 69 ASP B C 1
ATOM 1784 O O . ASP B 1 69 ? -8.109 28.484 11.25 1 97.19 69 ASP B O 1
ATOM 1788 N N . HIS B 1 70 ? -7.371 26.547 12.07 1 96.62 70 HIS B N 1
ATOM 1789 C CA . HIS B 1 70 ? -8.656 25.906 12.352 1 96.62 70 HIS B CA 1
ATOM 1790 C C . HIS B 1 70 ? -9.555 25.906 11.117 1 96.62 70 HIS B C 1
ATOM 1792 O O . HIS B 1 70 ? -10.766 26.109 11.227 1 96.62 70 HIS B O 1
ATOM 1798 N N . SER B 1 71 ? -8.938 25.703 9.922 1 96.75 71 SER B N 1
ATOM 1799 C CA . SER B 1 71 ? -9.688 25.656 8.672 1 96.75 71 SER B CA 1
ATOM 1800 C C . SER B 1 71 ? -10.367 24.312 8.477 1 96.75 71 SER B C 1
ATOM 1802 O O . SER B 1 71 ? -11.242 24.156 7.613 1 96.75 71 SER B O 1
ATOM 1804 N N . GLY B 1 72 ? -9.938 23.312 9.242 1 96.44 72 GLY B N 1
ATOM 1805 C CA . GLY B 1 72 ? -10.445 21.969 9.062 1 96.44 72 GLY B CA 1
ATOM 1806 C C . GLY B 1 72 ? -9.625 21.141 8.086 1 96.44 72 GLY B C 1
ATOM 1807 O O . GLY B 1 72 ? -10.016 20.031 7.723 1 96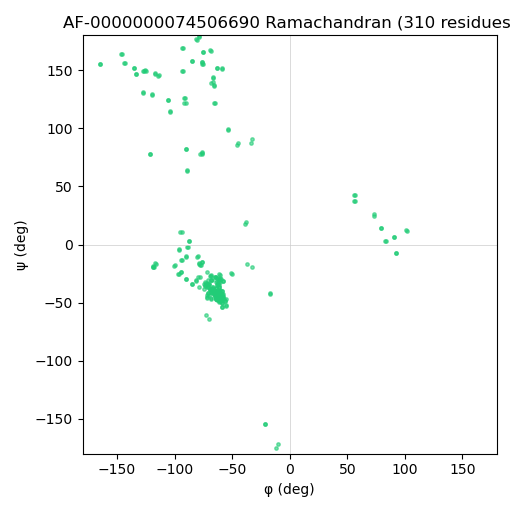.44 72 GLY B O 1
ATOM 1808 N N . SER B 1 73 ? -8.562 21.656 7.656 1 97.56 73 SER B N 1
ATOM 1809 C CA . SER B 1 73 ? -7.637 20.984 6.762 1 97.56 73 SER B CA 1
ATOM 1810 C C . SER B 1 73 ? -6.195 21.391 7.047 1 97.56 73 SER B C 1
ATOM 1812 O O . SER B 1 73 ? -5.945 22.344 7.789 1 97.56 73 SER B O 1
ATOM 1814 N N . ILE B 1 74 ? -5.262 20.625 6.547 1 98.06 74 ILE B N 1
ATOM 1815 C CA . ILE B 1 74 ? -3.842 20.875 6.758 1 98.06 74 ILE B CA 1
ATOM 1816 C C . ILE B 1 74 ? -3.232 21.469 5.488 1 98.06 74 ILE B C 1
ATOM 1818 O O . ILE B 1 74 ? -3.211 20.828 4.441 1 98.06 74 ILE B O 1
ATOM 1822 N N . SER B 1 75 ? -2.799 22.719 5.621 1 97.75 75 SER B N 1
ATOM 1823 C CA . SER B 1 75 ? -2.141 23.391 4.512 1 97.75 75 SER B CA 1
ATOM 1824 C C . SER B 1 75 ? -0.688 22.953 4.375 1 97.75 75 SER B C 1
ATOM 1826 O O . SER B 1 75 ? -0.193 22.172 5.188 1 97.75 75 SER B O 1
ATOM 1828 N N . PHE B 1 76 ? -0.008 23.531 3.346 1 97.38 76 PHE B N 1
ATOM 1829 C CA . PHE B 1 76 ? 1.392 23.203 3.1 1 97.38 76 PHE B CA 1
ATOM 1830 C C . PHE B 1 76 ? 2.256 23.594 4.293 1 97.38 76 PHE B C 1
ATOM 1832 O O . PHE B 1 76 ? 3.033 22.766 4.793 1 97.38 76 PHE B O 1
ATOM 1839 N N . SER B 1 77 ? 2.061 24.797 4.738 1 97.44 77 SER B N 1
ATOM 1840 C CA . SER B 1 77 ? 2.869 25.297 5.848 1 97.44 77 SER B CA 1
ATOM 1841 C C . SER B 1 77 ? 2.607 24.5 7.121 1 97.44 77 SER B C 1
ATOM 1843 O O . SER B 1 77 ? 3.537 24.203 7.875 1 97.44 77 SER B O 1
ATOM 1845 N N . GLU B 1 78 ? 1.393 24.125 7.332 1 98.19 78 GLU B N 1
ATOM 1846 C CA . GLU B 1 78 ? 1.029 23.328 8.508 1 98.19 78 GLU B CA 1
ATOM 1847 C C . GLU B 1 78 ? 1.605 21.922 8.422 1 98.19 78 GLU B C 1
ATOM 1849 O O . GLU B 1 78 ? 2.035 21.359 9.43 1 98.19 78 GLU B O 1
ATOM 1854 N N . LEU B 1 79 ? 1.603 21.375 7.227 1 97.69 79 LEU B N 1
ATOM 1855 C CA . LEU B 1 79 ? 2.188 20.047 7.023 1 97.69 79 LEU B CA 1
ATOM 1856 C C . LEU B 1 79 ? 3.682 20.062 7.324 1 97.69 79 LEU B C 1
ATOM 1858 O O . LEU B 1 79 ? 4.199 19.156 7.984 1 97.69 79 LEU B O 1
ATOM 1862 N N . GLN B 1 80 ? 4.324 21.078 6.914 1 96.69 80 GLN B N 1
ATOM 1863 C CA . GLN B 1 80 ? 5.754 21.219 7.168 1 96.69 80 GLN B CA 1
ATOM 1864 C C . GLN B 1 80 ? 6.039 21.297 8.664 1 96.69 80 GLN B C 1
ATOM 1866 O O . GLN B 1 80 ? 6.98 20.672 9.156 1 96.69 80 GLN B O 1
ATOM 1871 N N . GLN B 1 81 ? 5.246 22.047 9.32 1 96.06 81 GLN B N 1
ATOM 1872 C CA . GLN B 1 81 ? 5.395 22.172 10.766 1 96.06 81 GLN B CA 1
ATOM 1873 C C . GLN B 1 81 ? 5.156 20.844 11.469 1 96.06 81 GLN B C 1
ATOM 1875 O O . GLN B 1 81 ? 5.867 20.5 12.414 1 96.06 81 GLN B O 1
ATOM 1880 N N . ALA B 1 82 ? 4.164 20.156 11.008 1 96.69 82 ALA B N 1
ATOM 1881 C CA . ALA B 1 82 ? 3.859 18.844 11.578 1 96.69 82 ALA B CA 1
ATOM 1882 C C . ALA B 1 82 ? 5.055 17.906 11.453 1 96.69 82 ALA B C 1
ATOM 1884 O O . ALA B 1 82 ? 5.473 17.281 12.438 1 96.69 82 ALA B O 1
ATOM 1885 N N . PHE B 1 83 ? 5.59 17.828 10.219 1 96.12 83 PHE B N 1
ATOM 1886 C CA . PHE B 1 83 ? 6.727 16.938 9.977 1 96.12 83 PHE B CA 1
ATOM 1887 C C . PHE B 1 83 ? 7.898 17.312 10.875 1 96.12 83 PHE B C 1
ATOM 1889 O O . PHE B 1 83 ? 8.523 16.453 11.492 1 96.12 83 PHE B O 1
ATOM 1896 N N . SER B 1 84 ? 8.109 18.594 11.031 1 95.12 84 SER B N 1
ATOM 1897 C CA . SER B 1 84 ? 9.203 19.094 11.867 1 95.12 84 SER B CA 1
ATOM 1898 C C . SER B 1 84 ? 8.992 18.719 13.328 1 95.12 84 SER B C 1
ATOM 1900 O O . SER B 1 84 ? 9.898 18.203 13.984 1 95.12 84 SER B O 1
ATOM 1902 N N . GLN B 1 85 ? 7.855 18.859 13.82 1 94.38 85 GLN B N 1
ATOM 1903 C CA . GLN B 1 85 ? 7.555 18.62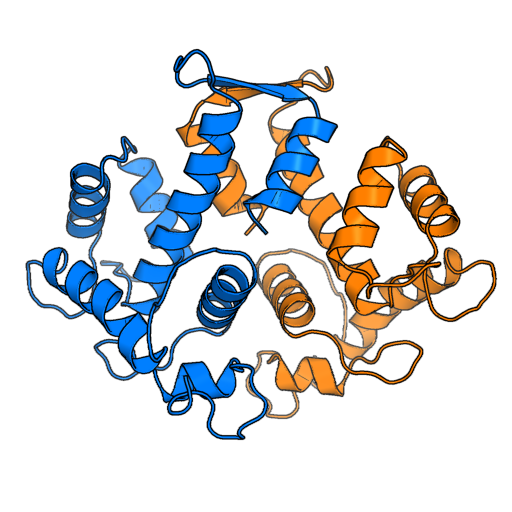5 15.227 1 94.38 85 GLN B CA 1
ATOM 1904 C C . GLN B 1 85 ? 7.551 17.125 15.539 1 94.38 85 GLN B C 1
ATOM 1906 O O . GLN B 1 85 ? 7.883 16.719 16.656 1 94.38 85 GLN B O 1
ATOM 1911 N N . LEU B 1 86 ? 7.16 16.391 14.57 1 92.38 86 LEU B N 1
ATOM 1912 C CA . LEU B 1 86 ? 7.113 14.945 14.766 1 92.38 86 LEU B CA 1
ATOM 1913 C C . LEU B 1 86 ? 8.5 14.328 14.609 1 92.38 86 LEU B C 1
ATOM 1915 O O . LEU B 1 86 ? 8.672 13.125 14.812 1 92.38 86 LEU B O 1
ATOM 1919 N N . GLY B 1 87 ? 9.453 15.117 14.125 1 91.44 87 GLY B N 1
ATOM 1920 C CA . GLY B 1 87 ? 10.844 14.672 14.102 1 91.44 87 GLY B CA 1
ATOM 1921 C C . GLY B 1 87 ? 11.289 14.188 12.742 1 91.44 87 GLY B C 1
ATOM 1922 O O . GLY B 1 87 ? 12.305 13.5 12.625 1 91.44 87 GLY B O 1
ATOM 1923 N N . TYR B 1 88 ? 10.461 14.477 11.789 1 93 88 TYR B N 1
ATOM 1924 C CA . TYR B 1 88 ? 10.852 14.094 10.438 1 93 88 TYR B CA 1
ATOM 1925 C C . TYR B 1 88 ? 11.625 15.211 9.758 1 93 88 TYR B C 1
ATOM 1927 O O . TYR B 1 88 ? 11.18 16.359 9.75 1 93 88 TYR B O 1
ATOM 1935 N N . ASN B 1 89 ? 12.805 14.961 9.336 1 89 89 ASN B N 1
ATOM 1936 C CA . ASN B 1 89 ? 13.625 15.93 8.609 1 89 89 ASN B CA 1
ATOM 1937 C C . ASN B 1 89 ? 13.406 15.82 7.102 1 89 89 ASN B C 1
ATOM 1939 O O . ASN B 1 89 ? 14.242 15.266 6.391 1 89 89 ASN B O 1
ATOM 1943 N N . LEU B 1 90 ? 12.352 16.438 6.648 1 95.19 90 LEU B N 1
ATOM 1944 C CA . LEU B 1 90 ? 11.961 16.328 5.246 1 95.19 90 LEU B CA 1
ATOM 1945 C C . LEU B 1 90 ? 12.016 17.688 4.555 1 95.19 90 LEU B C 1
ATOM 1947 O O . LEU B 1 90 ? 11.742 18.703 5.18 1 95.19 90 LEU B O 1
ATOM 1951 N N . SER B 1 91 ? 12.336 17.688 3.346 1 96.19 91 SER B N 1
ATOM 1952 C CA . SER B 1 91 ? 12.438 18.922 2.562 1 96.19 91 SER B CA 1
ATOM 1953 C C . SER B 1 91 ? 11.055 19.453 2.197 1 96.19 91 SER B C 1
ATOM 1955 O O . SER B 1 91 ? 10.078 18.703 2.18 1 96.19 91 SER B O 1
ATOM 1957 N N . PRO B 1 92 ? 10.969 20.797 1.917 1 96.06 92 PRO B N 1
ATOM 1958 C CA . PRO B 1 92 ? 9.719 21.359 1.417 1 96.06 92 PRO B CA 1
ATOM 1959 C C . PRO B 1 92 ? 9.25 20.703 0.123 1 96.06 92 PRO B C 1
ATOM 1961 O O . PRO B 1 92 ? 8.039 20.578 -0.11 1 96.06 92 PRO B O 1
ATOM 1964 N N . GLN B 1 93 ? 10.188 20.281 -0.63 1 95 93 GLN B N 1
ATOM 1965 C CA . GLN B 1 93 ? 9.852 19.609 -1.889 1 95 93 GLN B CA 1
ATOM 1966 C C . GLN B 1 93 ? 9.094 18.312 -1.644 1 95 93 GLN B C 1
ATOM 1968 O O . GLN B 1 93 ? 8.133 18.016 -2.359 1 95 93 GLN B O 1
ATOM 1973 N N . PHE B 1 94 ? 9.508 17.641 -0.686 1 95.62 94 PHE B N 1
ATOM 1974 C CA . PHE B 1 94 ? 8.828 16.391 -0.37 1 95.62 94 PHE B CA 1
ATOM 1975 C C . PHE B 1 94 ? 7.418 16.656 0.148 1 95.62 94 PHE B C 1
ATOM 1977 O O . PHE B 1 94 ? 6.477 15.945 -0.219 1 95.62 94 PHE B O 1
ATOM 1984 N N . SER B 1 95 ? 7.281 17.656 0.979 1 95.5 95 SER B N 1
ATOM 1985 C CA . SER B 1 95 ? 5.957 18.016 1.469 1 95.5 95 SER B CA 1
ATOM 1986 C C . SER B 1 95 ? 5.031 18.406 0.321 1 95.5 95 SER B C 1
ATOM 1988 O O . SER B 1 95 ? 3.852 18.047 0.318 1 95.5 95 SER B O 1
ATOM 1990 N N . GLN B 1 96 ? 5.609 19.094 -0.567 1 94.44 96 GLN B N 1
ATOM 1991 C CA . GLN B 1 96 ? 4.836 19.484 -1.738 1 94.44 96 GLN B CA 1
ATOM 1992 C C . GLN B 1 96 ? 4.375 18.266 -2.537 1 94.44 96 GLN B C 1
ATOM 1994 O O . GLN B 1 96 ? 3.25 18.234 -3.037 1 94.44 96 GLN B O 1
ATOM 1999 N N . LEU B 1 97 ? 5.23 17.359 -2.664 1 93.94 97 LEU B N 1
ATOM 2000 C CA . LEU B 1 97 ? 4.91 16.109 -3.363 1 93.94 97 LEU B CA 1
ATOM 2001 C C . LEU B 1 97 ? 3.734 15.406 -2.701 1 93.94 97 LEU B C 1
ATOM 2003 O O . LEU B 1 97 ? 2.814 14.953 -3.383 1 93.94 97 LEU B O 1
ATOM 2007 N N . LEU B 1 98 ? 3.746 15.328 -1.389 1 94.75 98 LEU B N 1
ATOM 2008 C CA . LEU B 1 98 ? 2.672 14.672 -0.653 1 94.75 98 LEU B CA 1
ATOM 2009 C C . LEU B 1 98 ? 1.349 15.398 -0.851 1 94.75 98 LEU B C 1
ATOM 2011 O O . LEU B 1 98 ? 0.309 14.773 -1.058 1 94.75 98 LEU B O 1
ATOM 2015 N N . LEU B 1 99 ? 1.402 16.719 -0.802 1 95.06 99 LEU B N 1
ATOM 2016 C CA . LEU B 1 99 ? 0.179 17.5 -0.995 1 95.06 99 LEU B CA 1
ATOM 2017 C C . LEU B 1 99 ? -0.363 17.312 -2.408 1 95.06 99 LEU B C 1
ATOM 2019 O O . LEU B 1 99 ? -1.574 17.188 -2.6 1 95.06 99 LEU B O 1
ATOM 2023 N N . ALA B 1 100 ? 0.516 17.312 -3.379 1 92.5 100 ALA B N 1
ATOM 2024 C CA . ALA B 1 100 ? 0.108 17.109 -4.766 1 92.5 100 ALA B CA 1
ATOM 2025 C C . ALA B 1 100 ? -0.547 15.742 -4.953 1 92.5 100 ALA B C 1
ATOM 2027 O O . ALA B 1 100 ? -1.46 15.594 -5.77 1 92.5 100 ALA B O 1
ATOM 2028 N N . ARG B 1 101 ? -0.133 14.797 -4.156 1 90.56 101 ARG B N 1
ATOM 2029 C CA . ARG B 1 101 ? -0.609 13.43 -4.297 1 90.56 101 ARG B CA 1
ATOM 2030 C C . ARG B 1 101 ? -1.927 13.227 -3.555 1 90.56 101 ARG B C 1
ATOM 2032 O O . ARG B 1 101 ? -2.807 12.5 -4.027 1 90.56 101 ARG B O 1
ATOM 2039 N N . TYR B 1 102 ? -2.104 13.914 -2.439 1 92.69 102 TYR B N 1
ATOM 2040 C CA . TYR B 1 102 ? -3.184 13.5 -1.551 1 92.69 102 TYR B CA 1
ATOM 2041 C C . TYR B 1 102 ? -4.234 14.602 -1.426 1 92.69 102 TYR B C 1
ATOM 2043 O O . TYR B 1 102 ? -5.34 14.352 -0.931 1 92.69 102 TYR B O 1
ATOM 2051 N N . ALA B 1 103 ? -3.873 15.766 -1.819 1 94.5 103 ALA B N 1
ATOM 2052 C CA . ALA B 1 103 ? -4.84 16.859 -1.766 1 94.5 103 ALA B CA 1
ATOM 2053 C C . ALA B 1 103 ? -5.57 17.016 -3.098 1 94.5 103 ALA B C 1
ATOM 2055 O O . ALA B 1 103 ? -5.02 16.688 -4.156 1 94.5 103 ALA B O 1
ATOM 2056 N N . PRO B 1 104 ? -6.832 17.469 -3.035 1 91 104 PRO B N 1
ATOM 2057 C CA . PRO B 1 104 ? -7.477 17.859 -4.297 1 91 104 PRO B CA 1
ATOM 2058 C C . PRO B 1 104 ? -6.719 18.953 -5.035 1 91 104 PRO B C 1
ATOM 2060 O O . PRO B 1 104 ? -6.027 19.766 -4.41 1 91 104 PRO B O 1
ATOM 2063 N N . ARG B 1 105 ? -6.891 18.891 -6.289 1 88.62 105 ARG B N 1
ATOM 2064 C CA . ARG B 1 105 ? -6.266 19.938 -7.098 1 88.62 105 ARG B CA 1
ATOM 2065 C C . ARG B 1 105 ? -6.875 21.297 -6.797 1 88.62 105 ARG B C 1
ATOM 2067 O O . ARG B 1 105 ? -8.094 21.469 -6.867 1 88.62 105 ARG B O 1
ATOM 2074 N N . SER B 1 106 ? -6.043 22.172 -6.402 1 90.75 106 SER B N 1
ATOM 2075 C CA . SER B 1 106 ? -6.449 23.516 -6.02 1 90.75 106 SER B CA 1
ATOM 2076 C C . SER B 1 106 ? -5.25 24.453 -5.945 1 90.75 106 SER B C 1
ATOM 2078 O O . SER B 1 106 ? -4.109 24 -5.801 1 90.75 106 SER B O 1
ATOM 2080 N N . PRO B 1 107 ? -5.516 25.719 -6.105 1 91.12 107 PRO B N 1
ATOM 2081 C CA . PRO B 1 107 ? -4.43 26.688 -5.926 1 91.12 107 PRO B CA 1
ATOM 2082 C C . PRO B 1 107 ? -3.844 26.672 -4.52 1 91.12 107 PRO B C 1
ATOM 2084 O O . PRO B 1 107 ? -2.686 27.047 -4.32 1 91.12 107 PRO B O 1
ATOM 2087 N N . GLU B 1 108 ? -4.727 26.359 -3.568 1 92.5 108 GLU B N 1
ATOM 2088 C CA . GLU B 1 108 ? -4.277 26.219 -2.186 1 92.5 108 GLU B CA 1
ATOM 2089 C C . GLU B 1 108 ? -4.586 24.828 -1.651 1 92.5 108 GLU B C 1
ATOM 2091 O O . GLU B 1 108 ? -5.488 24.656 -0.827 1 92.5 108 GLU B O 1
ATOM 2096 N N . PRO B 1 109 ? -3.768 23.938 -2.066 1 94.88 109 PRO B N 1
ATOM 2097 C CA . PRO B 1 109 ? -4.059 22.547 -1.694 1 94.88 109 PRO B CA 1
ATOM 2098 C C . PRO B 1 109 ? -3.949 22.297 -0.191 1 94.88 109 PRO B C 1
ATOM 2100 O O . PRO B 1 109 ? -3.076 22.875 0.467 1 94.88 109 PRO B O 1
ATOM 2103 N N . SER B 1 110 ? -4.848 21.609 0.324 1 97.12 110 SER B N 1
ATOM 2104 C CA . SER B 1 110 ? -4.848 21.172 1.718 1 97.12 110 SER B CA 1
ATOM 2105 C C . SER B 1 110 ? -5.426 19.766 1.86 1 97.12 110 SER B C 1
ATOM 2107 O O . SER B 1 110 ? -6.129 19.281 0.971 1 97.12 110 SER B O 1
ATOM 2109 N N . ILE B 1 111 ? -5.031 19.109 2.926 1 97.31 111 ILE B N 1
ATOM 2110 C CA . ILE B 1 111 ? -5.508 17.734 3.074 1 97.31 111 ILE B CA 1
ATOM 2111 C C . ILE B 1 111 ? -6.445 17.641 4.277 1 97.31 111 ILE B C 1
ATOM 2113 O O . ILE B 1 111 ? -6.246 18.328 5.281 1 97.31 111 ILE B O 1
ATOM 2117 N N . GLN B 1 112 ? -7.438 16.75 4.09 1 96.94 112 GLN B N 1
ATOM 2118 C CA . GLN B 1 112 ? -8.383 16.484 5.164 1 96.94 112 GLN B CA 1
ATOM 2119 C C . GLN B 1 112 ? -7.805 15.484 6.168 1 96.94 112 GLN B C 1
ATOM 2121 O O . GLN B 1 112 ? -6.684 15 5.992 1 96.94 112 GLN B O 1
ATOM 2126 N N . LEU B 1 113 ? -8.516 15.234 7.16 1 95.44 113 LEU B N 1
ATOM 2127 C CA . LEU B 1 113 ? -8.078 14.398 8.273 1 95.44 113 LEU B CA 1
ATOM 2128 C C . LEU B 1 113 ? -7.66 13.016 7.781 1 95.44 113 LEU B C 1
ATOM 2130 O O . LEU B 1 113 ? -6.598 12.516 8.156 1 95.44 113 LEU B O 1
ATOM 2134 N N . ASP B 1 114 ? -8.383 12.359 6.961 1 94.75 114 ASP B N 1
ATOM 2135 C CA . ASP B 1 114 ? -8.086 11 6.531 1 94.75 114 ASP B CA 1
ATOM 2136 C C . ASP B 1 114 ? -6.75 10.938 5.801 1 94.75 114 ASP B C 1
ATOM 2138 O O . ASP B 1 114 ? -5.953 10.023 6.027 1 94.75 114 ASP B O 1
ATOM 2142 N N . ARG B 1 115 ? -6.531 11.938 4.945 1 95.31 115 ARG B N 1
ATOM 2143 C CA . ARG B 1 115 ? -5.281 11.945 4.188 1 95.31 115 ARG B CA 1
ATOM 2144 C C . ARG B 1 115 ? -4.098 12.266 5.094 1 95.31 115 ARG B C 1
ATOM 2146 O O . ARG B 1 115 ? -2.994 11.758 4.883 1 95.31 115 ARG B O 1
ATOM 2153 N N . PHE B 1 116 ? -4.379 13.117 6.07 1 95.88 116 PHE B N 1
ATOM 2154 C CA . PHE B 1 116 ? -3.344 13.375 7.062 1 95.88 116 PHE B CA 1
ATOM 2155 C C . PHE B 1 116 ? -2.949 12.094 7.785 1 95.88 116 PHE B C 1
ATOM 2157 O O . PHE B 1 116 ? -1.761 11.797 7.93 1 95.88 116 PHE B O 1
ATOM 2164 N N . ILE B 1 117 ? -3.912 11.344 8.195 1 92.31 117 ILE B N 1
ATOM 2165 C CA . ILE B 1 117 ? -3.68 10.07 8.867 1 92.31 117 ILE B CA 1
ATOM 2166 C C . ILE B 1 117 ? -2.91 9.125 7.945 1 92.31 117 ILE B C 1
ATOM 2168 O O . ILE B 1 117 ? -1.937 8.5 8.359 1 92.31 117 ILE B O 1
ATOM 2172 N N . HIS B 1 118 ? -3.322 9.078 6.734 1 92.06 118 HIS B N 1
ATOM 2173 C CA . HIS B 1 118 ? -2.678 8.234 5.73 1 92.06 118 HIS B CA 1
ATOM 2174 C C . HIS B 1 118 ? -1.192 8.555 5.613 1 92.06 118 HIS B C 1
ATOM 2176 O O . HIS B 1 118 ? -0.351 7.66 5.691 1 92.06 118 HIS B O 1
ATOM 2182 N N . ILE B 1 119 ? -0.928 9.797 5.504 1 93.81 119 ILE B N 1
ATOM 2183 C CA . ILE B 1 119 ? 0.445 10.258 5.34 1 93.81 119 ILE B CA 1
ATOM 2184 C C . ILE B 1 119 ? 1.262 9.898 6.578 1 93.81 119 ILE B C 1
ATOM 2186 O O . ILE B 1 119 ? 2.363 9.359 6.473 1 93.81 119 ILE B O 1
ATOM 2190 N N . CYS B 1 120 ? 0.704 10.203 7.711 1 91.62 120 CYS B N 1
ATOM 2191 C CA . CYS B 1 120 ? 1.421 9.945 8.953 1 91.62 120 CYS B CA 1
ATOM 2192 C C . CYS B 1 120 ? 1.711 8.461 9.125 1 91.62 120 CYS B C 1
ATOM 2194 O O . CYS B 1 120 ? 2.824 8.078 9.484 1 91.62 120 CYS B O 1
ATOM 2196 N N . MET B 1 121 ? 0.774 7.633 8.867 1 88.69 121 MET B N 1
ATOM 2197 C CA . MET B 1 121 ? 0.944 6.188 9.016 1 88.69 121 MET B CA 1
ATOM 2198 C C . MET B 1 121 ? 1.994 5.664 8.039 1 88.69 121 MET B C 1
ATOM 2200 O O . MET B 1 121 ? 2.852 4.863 8.422 1 88.69 121 MET B O 1
ATOM 2204 N N . GLN B 1 122 ? 1.885 6.09 6.844 1 88.5 122 GLN B N 1
ATOM 2205 C CA . GLN B 1 122 ? 2.842 5.656 5.832 1 88.5 122 GLN B CA 1
ATOM 2206 C C . GLN B 1 122 ? 4.254 6.109 6.18 1 88.5 122 GLN B C 1
ATOM 2208 O O . GLN B 1 122 ? 5.211 5.344 6.043 1 88.5 122 GLN B O 1
ATOM 2213 N N . LEU B 1 123 ? 4.398 7.371 6.562 1 91.62 123 LEU B N 1
ATOM 2214 C CA . LEU B 1 123 ? 5.703 7.914 6.93 1 91.62 123 LEU B CA 1
ATOM 2215 C C . LEU B 1 123 ? 6.312 7.125 8.086 1 91.62 123 LEU B C 1
ATOM 2217 O O . LEU B 1 123 ? 7.508 6.82 8.07 1 91.62 123 LEU B O 1
ATOM 2221 N N . GLN B 1 124 ? 5.508 6.879 9.023 1 89.62 124 GLN B N 1
ATOM 2222 C CA . GLN B 1 124 ? 5.984 6.129 10.18 1 89.62 124 GLN B CA 1
ATOM 2223 C C . GLN B 1 124 ? 6.512 4.758 9.766 1 89.62 124 GLN B C 1
ATOM 2225 O O . GLN B 1 124 ? 7.648 4.402 10.086 1 89.62 124 GLN B O 1
ATOM 2230 N N . SER B 1 125 ? 5.707 3.977 9.055 1 88.44 125 SER B N 1
ATOM 2231 C CA . SER B 1 125 ? 6.082 2.623 8.664 1 88.44 125 SER B CA 1
ATOM 2232 C C . SER B 1 125 ? 7.316 2.629 7.766 1 88.44 125 SER B C 1
ATOM 2234 O O . SER B 1 125 ? 8.219 1.802 7.934 1 88.44 125 SER B O 1
ATOM 2236 N N . THR B 1 126 ? 7.355 3.508 6.812 1 91.69 126 THR B N 1
ATOM 2237 C CA . THR B 1 126 ? 8.469 3.578 5.875 1 91.69 126 THR B CA 1
ATOM 2238 C C . THR B 1 126 ? 9.75 4.016 6.586 1 91.69 126 THR B C 1
ATOM 2240 O O . THR B 1 126 ? 10.836 3.5 6.301 1 91.69 126 THR B O 1
ATOM 2243 N N . THR B 1 127 ? 9.609 4.938 7.508 1 92.69 127 THR B N 1
ATOM 2244 C CA . THR B 1 127 ? 10.758 5.387 8.281 1 92.69 127 THR B CA 1
ATOM 2245 C C . THR B 1 127 ? 11.305 4.254 9.141 1 92.69 127 THR B C 1
ATOM 2247 O O . THR B 1 127 ? 12.523 4.07 9.242 1 92.69 127 THR B O 1
ATOM 2250 N N . GLU B 1 128 ? 10.43 3.539 9.758 1 90.69 128 GLU B N 1
ATOM 2251 C CA . GLU B 1 128 ? 10.859 2.404 10.57 1 90.69 128 GLU B CA 1
ATOM 2252 C C . GLU B 1 128 ? 11.617 1.38 9.727 1 90.69 128 GLU B C 1
ATOM 2254 O O . GLU B 1 128 ? 12.641 0.849 10.148 1 90.69 128 GLU B O 1
ATOM 2259 N N . ALA B 1 129 ? 11.133 1.108 8.578 1 92.31 129 ALA B N 1
ATOM 2260 C CA . ALA B 1 129 ? 11.789 0.173 7.672 1 92.31 129 ALA B CA 1
ATOM 2261 C C . ALA B 1 129 ? 13.18 0.675 7.281 1 92.31 129 ALA B C 1
ATOM 2263 O O . ALA B 1 129 ? 14.141 -0.101 7.238 1 92.31 129 ALA B O 1
ATOM 2264 N N . PHE B 1 130 ? 13.266 1.935 7.008 1 94.5 130 PHE B N 1
ATOM 2265 C CA . PHE B 1 130 ? 14.547 2.541 6.656 1 94.5 130 PHE B CA 1
ATOM 2266 C C . PHE B 1 130 ? 15.531 2.439 7.816 1 94.5 130 PHE B C 1
ATOM 2268 O O . PHE B 1 130 ? 16.688 2.061 7.621 1 94.5 130 PHE B O 1
ATOM 2275 N N . ARG B 1 131 ? 15.047 2.75 8.969 1 93.69 131 ARG B N 1
ATOM 2276 C CA . ARG B 1 131 ? 15.891 2.775 10.156 1 93.69 131 ARG B CA 1
ATOM 2277 C C . ARG B 1 131 ? 16.438 1.386 10.477 1 93.69 131 ARG B C 1
ATOM 2279 O O . ARG B 1 131 ? 17.547 1.249 10.969 1 93.69 131 ARG B O 1
ATOM 2286 N N . GLU B 1 132 ? 15.688 0.375 10.172 1 93.31 132 GLU B N 1
ATOM 2287 C CA . GLU B 1 132 ? 16.125 -0.998 10.398 1 93.31 132 GLU B CA 1
ATOM 2288 C C . GLU B 1 132 ? 17.359 -1.329 9.547 1 93.31 132 GLU B C 1
ATOM 2290 O O . GLU B 1 132 ? 18.172 -2.18 9.914 1 93.31 132 GLU B O 1
ATOM 2295 N N . LYS B 1 133 ? 17.438 -0.661 8.43 1 94.44 133 LYS B N 1
ATOM 2296 C CA . LYS B 1 133 ? 18.547 -0.923 7.516 1 94.44 133 LYS B CA 1
ATOM 2297 C C . LYS B 1 133 ? 19.688 0.074 7.73 1 94.44 133 LYS B C 1
ATOM 2299 O O . LYS B 1 133 ? 20.844 -0.229 7.441 1 94.44 133 LYS B O 1
ATOM 2304 N N . ASP B 1 134 ? 19.328 1.245 8.242 1 95.44 134 ASP B N 1
ATOM 2305 C CA . ASP B 1 134 ? 20.312 2.287 8.508 1 95.44 134 ASP B CA 1
ATOM 2306 C C . ASP B 1 134 ? 20.891 2.154 9.922 1 95.44 134 ASP B C 1
ATOM 2308 O O . ASP B 1 134 ? 20.844 3.104 10.703 1 95.44 134 ASP B O 1
ATOM 2312 N N . THR B 1 135 ? 21.531 1.103 10.117 1 91.81 135 THR B N 1
ATOM 2313 C CA . THR B 1 135 ? 21.984 0.77 11.461 1 91.81 135 THR B CA 1
ATOM 2314 C C . THR B 1 135 ? 23.078 1.735 11.922 1 91.81 135 THR B C 1
ATOM 2316 O O . THR B 1 135 ? 23.203 2.01 13.117 1 91.81 135 THR B O 1
ATOM 2319 N N . ALA B 1 136 ? 23.812 2.307 11.016 1 92.06 136 ALA B N 1
ATOM 2320 C CA . ALA B 1 136 ? 24.906 3.229 11.352 1 92.06 136 ALA B CA 1
ATOM 2321 C C . ALA B 1 136 ? 24.391 4.664 11.445 1 92.06 136 ALA B C 1
ATOM 2323 O O . ALA B 1 136 ? 25.172 5.586 11.727 1 92.06 136 ALA B O 1
ATOM 2324 N N . LEU B 1 137 ? 23.109 4.84 11.172 1 91 137 LEU B N 1
ATOM 2325 C CA . LEU B 1 137 ? 22.453 6.145 11.281 1 91 137 LEU B CA 1
ATOM 2326 C C . LEU B 1 137 ? 23.172 7.18 10.414 1 91 137 LEU B C 1
ATOM 2328 O O . LEU B 1 137 ? 23.438 8.297 10.867 1 91 137 LEU B O 1
ATOM 2332 N N . LEU B 1 138 ? 23.562 6.781 9.18 1 91.19 138 LEU B N 1
ATOM 2333 C CA . LEU B 1 138 ? 24.266 7.645 8.234 1 91.19 138 LEU B CA 1
ATOM 2334 C C . LEU B 1 138 ? 23.266 8.398 7.355 1 91.19 138 LEU B C 1
ATOM 2336 O O . LEU B 1 138 ? 23.656 9.32 6.633 1 91.19 138 LEU B O 1
ATOM 2340 N N . GLY B 1 139 ? 22.031 8.047 7.383 1 93.12 139 GLY B N 1
ATOM 2341 C CA . GLY B 1 139 ? 21.031 8.688 6.543 1 93.12 139 GLY B CA 1
ATOM 2342 C C . GLY B 1 139 ? 20.969 8.117 5.137 1 93.12 139 GLY B C 1
ATOM 2343 O O . GLY B 1 139 ? 20.312 8.688 4.258 1 93.12 139 GLY B O 1
ATOM 2344 N N . ASN B 1 140 ? 21.828 7.039 4.91 1 95.81 140 ASN B N 1
ATOM 2345 C CA . ASN B 1 140 ? 21.797 6.305 3.65 1 95.81 140 ASN B CA 1
ATOM 2346 C C . ASN B 1 140 ? 21.844 4.797 3.881 1 95.81 140 ASN B C 1
ATOM 2348 O O . ASN B 1 140 ? 22.359 4.332 4.895 1 95.81 140 ASN B O 1
ATOM 2352 N N . VAL B 1 141 ? 21.266 4.086 2.943 1 96.62 141 VAL B N 1
ATOM 2353 C CA . VAL B 1 141 ? 21.266 2.629 3.039 1 96.62 141 VAL B CA 1
ATOM 2354 C C . VAL B 1 141 ? 21.672 2.027 1.692 1 96.62 141 VAL B C 1
ATOM 2356 O O . VAL B 1 141 ? 21.391 2.607 0.64 1 96.62 141 VAL B O 1
ATOM 2359 N N . ARG B 1 142 ? 22.344 0.931 1.814 1 95.38 142 ARG B N 1
ATOM 2360 C CA . ARG B 1 142 ? 22.609 0.113 0.634 1 95.38 142 ARG B CA 1
ATOM 2361 C C . ARG B 1 142 ? 21.734 -1.141 0.634 1 95.38 142 ARG B C 1
ATOM 2363 O O . ARG B 1 142 ? 21.75 -1.912 1.596 1 95.38 142 ARG B O 1
ATOM 2370 N N . LEU B 1 143 ? 21.016 -1.275 -0.428 1 96 143 LEU B N 1
ATOM 2371 C CA . LEU B 1 143 ? 20.062 -2.375 -0.483 1 96 143 LEU B CA 1
ATOM 2372 C C . LEU B 1 143 ? 20.25 -3.199 -1.751 1 96 143 LEU B C 1
ATOM 2374 O O . LEU B 1 143 ? 20.359 -2.645 -2.848 1 96 143 LEU B O 1
ATOM 2378 N N . SER B 1 144 ? 20.312 -4.496 -1.47 1 96.56 144 SER B N 1
ATOM 2379 C CA . SER B 1 144 ? 20.172 -5.375 -2.625 1 96.56 144 SER B CA 1
ATOM 2380 C C . SER B 1 144 ? 18.719 -5.445 -3.096 1 96.56 144 SER B C 1
ATOM 2382 O O . SER B 1 144 ? 17.812 -5.051 -2.367 1 96.56 144 SER B O 1
ATOM 2384 N N . TYR B 1 145 ? 18.594 -5.949 -4.25 1 95.25 145 TYR B N 1
ATOM 2385 C CA . TYR B 1 145 ? 17.281 -6.051 -4.855 1 95.25 145 TYR B CA 1
ATOM 2386 C C . TYR B 1 145 ? 16.328 -6.812 -3.947 1 95.25 145 TYR B C 1
ATOM 2388 O O . TYR B 1 145 ? 15.258 -6.305 -3.586 1 95.25 145 TYR B O 1
ATOM 2396 N N . GLU B 1 146 ? 16.672 -7.941 -3.52 1 94.62 146 GLU B N 1
ATOM 2397 C CA . GLU B 1 146 ? 15.773 -8.773 -2.721 1 94.62 146 GLU B CA 1
ATOM 2398 C C . GLU B 1 146 ? 15.562 -8.172 -1.332 1 94.62 146 GLU B C 1
ATOM 2400 O O . GLU B 1 146 ? 14.477 -8.281 -0.764 1 94.62 146 GLU B O 1
ATOM 2405 N N . ASP B 1 147 ? 16.594 -7.531 -0.784 1 93.94 147 ASP B N 1
ATOM 2406 C CA . ASP B 1 147 ? 16.422 -6.832 0.486 1 93.94 147 ASP B CA 1
ATOM 2407 C C . ASP B 1 147 ? 15.383 -5.719 0.366 1 93.94 147 ASP B C 1
ATOM 2409 O O . ASP B 1 147 ? 14.562 -5.531 1.265 1 93.94 147 ASP B O 1
ATOM 2413 N N . PHE B 1 148 ? 15.555 -5.082 -0.725 1 95.12 148 PHE B N 1
ATOM 2414 C CA . PHE B 1 148 ? 14.602 -4.008 -0.985 1 95.12 148 PHE B CA 1
ATOM 2415 C C . PHE B 1 148 ? 13.18 -4.555 -1.102 1 95.12 148 PHE B C 1
ATOM 2417 O O . PHE B 1 148 ? 12.266 -4.055 -0.453 1 95.12 148 PHE B O 1
ATOM 2424 N N . LEU B 1 149 ? 12.969 -5.613 -1.854 1 93.62 149 LEU B N 1
ATOM 2425 C CA . LEU B 1 149 ? 11.656 -6.234 -2 1 93.62 149 LEU B CA 1
ATOM 2426 C C . LEU B 1 149 ? 11.117 -6.68 -0.647 1 93.62 149 LEU B C 1
ATOM 2428 O O . LEU B 1 149 ? 9.945 -6.438 -0.333 1 93.62 149 LEU B O 1
ATOM 2432 N N . THR B 1 150 ? 11.938 -7.297 0.13 1 93.06 150 THR B N 1
ATOM 2433 C CA . THR B 1 150 ? 11.547 -7.809 1.439 1 93.06 150 THR B CA 1
ATOM 2434 C C . THR B 1 150 ? 11.102 -6.672 2.354 1 93.06 150 THR B C 1
ATOM 2436 O O . THR B 1 150 ? 10.078 -6.773 3.027 1 93.06 150 THR B O 1
ATOM 2439 N N . MET B 1 151 ? 11.82 -5.574 2.314 1 91 151 MET B N 1
ATOM 2440 C CA . MET B 1 151 ? 11.492 -4.402 3.119 1 91 151 MET B CA 1
ATOM 2441 C C . MET B 1 151 ? 10.117 -3.854 2.748 1 91 151 MET B C 1
ATOM 2443 O O . MET B 1 151 ? 9.305 -3.557 3.625 1 91 151 MET B O 1
ATOM 2447 N N . VAL B 1 152 ? 9.891 -3.799 1.524 1 88.88 152 VAL B N 1
ATOM 2448 C CA . VAL B 1 152 ? 8.648 -3.207 1.047 1 88.88 152 VAL B CA 1
ATOM 2449 C C . VAL B 1 152 ? 7.473 -4.125 1.383 1 88.88 152 VAL B C 1
ATOM 2451 O O . VAL B 1 152 ? 6.461 -3.676 1.925 1 88.88 152 VAL B O 1
ATOM 2454 N N . VAL B 1 153 ? 7.629 -5.398 1.214 1 86.5 153 VAL B N 1
ATOM 2455 C CA . VAL B 1 153 ? 6.535 -6.352 1.374 1 86.5 153 VAL B CA 1
ATOM 2456 C C . VAL B 1 153 ? 6.227 -6.535 2.857 1 86.5 153 VAL B C 1
ATOM 2458 O O . VAL B 1 153 ? 5.062 -6.676 3.242 1 86.5 153 VAL B O 1
ATOM 2461 N N . THR B 1 154 ? 7.164 -6.48 3.676 1 84.94 154 THR B N 1
ATOM 2462 C CA . THR B 1 154 ? 6.953 -6.828 5.078 1 84.94 154 THR B CA 1
ATOM 2463 C C . THR B 1 154 ? 6.648 -5.586 5.906 1 84.94 154 THR B C 1
ATOM 2465 O O . THR 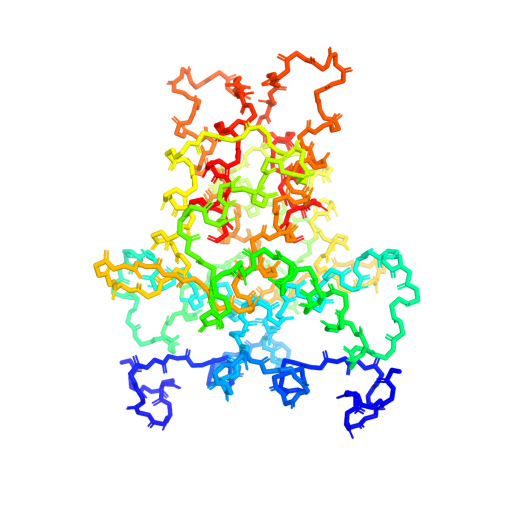B 1 154 ? 6.008 -5.672 6.953 1 84.94 154 THR B O 1
ATOM 2468 N N . ARG B 1 155 ? 7.055 -4.422 5.461 1 76.06 155 ARG B N 1
ATOM 2469 C CA . ARG B 1 155 ? 6.969 -3.271 6.352 1 76.06 155 ARG B CA 1
ATOM 2470 C C . ARG B 1 155 ? 6.055 -2.197 5.777 1 76.06 155 ARG B C 1
ATOM 2472 O O . ARG B 1 155 ? 5.523 -1.364 6.516 1 76.06 155 ARG B O 1
ATOM 2479 N N . MET B 1 156 ? 5.805 -2.252 4.469 1 70.75 156 MET B N 1
ATOM 2480 C CA . MET B 1 156 ? 5.18 -1.079 3.861 1 70.75 156 MET B CA 1
ATOM 2481 C C . MET B 1 156 ? 3.82 -1.435 3.27 1 70.75 156 MET B C 1
ATOM 2483 O O . MET B 1 156 ? 3.014 -0.548 2.98 1 70.75 156 MET B O 1
ATOM 2487 N N . LEU B 1 157 ? 3.658 -2.631 3.086 1 67.88 157 LEU B N 1
ATOM 2488 C CA . LEU B 1 157 ? 2.414 -3.047 2.449 1 67.88 157 LEU B CA 1
ATOM 2489 C C . LEU B 1 157 ? 1.62 -3.975 3.363 1 67.88 157 LEU B C 1
ATOM 2491 O O . LEU B 1 157 ? 2.195 -4.66 4.211 1 67.88 157 LEU B O 1
#